Protein AF-M0NPS6-F1 (afdb_monomer_lite)

Radius of gyration: 25.2 Å; chains: 1; bounding box: 64×40×74 Å

InterPro domains:
  IPR011704 ATPase, dynein-related, AAA domain [PF07728] (6-149)
  IPR027417 P-loop containing nucleoside triphosphate hydrolase [G3DSA:3.40.50.300] (3-161)
  IPR027417 P-loop containing nucleoside triphosphate hydrolase [SSF52540] (59-152)
  IPR052934 Methylated DNA Recognition and Restriction Enzymes [PTHR37291] (10-250)
  IPR060524 McrB, alpha-helical lid domain [PF28529] (182-242)

Foldseek 3Di:
DDPPPPDPPPPQEAEDEDAAPQFLCQAAWNWDWDQDPVRDTDTDIDGHPNNVNQVVQVVQVVPADPPDDGAAHEYEYEQCQNYPVCGNCPPVLVLLALQCAPPHPNDDWDQDDPPRDTDGGHNRYYYHYDHQPQDPPTDDCDPSNPVSDDDDDDAADLVVCVVQDPLVPADVLLSLLLVLVSVLLVQLLVLCPVVPPSDNSLRDHPPLSGPDRDLVSSVCSVLPPVVVSLCVSVVLPVCCSCCRRQVDNDAPQDDNVVSGGDDDDSVSSSVSSVSSVVNVVVVD

Sequence (284 aa):
MNQESKSLENKQIRFVTFHPSFSYEDFIEGLTAKETDNGSVSYKMDPGIFKDVCTDAKEAYRQTPEGQQAPPYVLIIDEINRGNLAKIFGETITQLELDKRLDADEEVELSLAHSGDPFVVPPNLYLIGTMNTADQSISLVDAALRRRFGFLSFPPEYEVFEEAYDFKEMDPELTRVLEASITALEIINRNILDTGELGKGKQVGHSYLLNHESVDDVVNAWRFNILPLLDEYYFGDIERLQSVLFETESSALFDVERREIDTFDRETLLAELEGLQTRSAYDV

Structure (mmCIF, N/CA/C/O backbone):
data_AF-M0NPS6-F1
#
_entry.id   AF-M0NPS6-F1
#
loop_
_atom_site.group_PDB
_atom_site.id
_atom_site.type_symbol
_atom_site.label_atom_id
_atom_site.label_alt_id
_atom_site.label_comp_id
_atom_site.label_asym_id
_atom_site.label_entity_id
_atom_site.label_seq_id
_atom_site.pdbx_PDB_ins_code
_atom_site.Cartn_x
_atom_site.Cartn_y
_atom_site.Cartn_z
_atom_site.occupancy
_atom_site.B_iso_or_equiv
_atom_site.auth_seq_id
_atom_site.auth_comp_id
_atom_site.auth_asym_id
_atom_site.auth_atom_id
_atom_site.pdbx_PDB_model_num
ATOM 1 N N . MET A 1 1 ? -1.849 19.312 -12.221 1.00 34.22 1 MET A N 1
ATOM 2 C CA . MET A 1 1 ? -2.439 18.514 -11.123 1.00 34.22 1 MET A CA 1
ATOM 3 C C . MET A 1 1 ? -2.940 19.425 -10.020 1.00 34.22 1 MET A C 1
ATOM 5 O O . MET A 1 1 ? -2.194 20.270 -9.538 1.00 34.22 1 MET A O 1
ATOM 9 N N . ASN A 1 2 ? -4.223 19.297 -9.685 1.00 28.53 2 ASN A N 1
ATOM 10 C CA . ASN A 1 2 ? -4.911 20.137 -8.713 1.00 28.53 2 ASN A CA 1
ATOM 11 C C . ASN A 1 2 ? -4.240 20.094 -7.337 1.00 28.53 2 ASN A C 1
ATOM 13 O O . ASN A 1 2 ? -4.108 19.040 -6.722 1.00 28.53 2 ASN A O 1
ATOM 17 N N . GLN A 1 3 ? -3.913 21.284 -6.836 1.00 29.59 3 GLN A N 1
ATOM 18 C CA . GLN A 1 3 ? -3.665 21.578 -5.429 1.00 29.59 3 GLN A CA 1
ATOM 19 C C . GLN A 1 3 ? -4.970 21.452 -4.618 1.00 29.59 3 GLN A C 1
ATOM 21 O O . GLN A 1 3 ? -5.456 22.418 -4.036 1.00 29.59 3 GLN A O 1
ATOM 26 N N . GLU A 1 4 ? -5.553 20.255 -4.587 1.00 34.22 4 GLU A N 1
ATOM 27 C CA . GLU A 1 4 ? -6.625 19.885 -3.658 1.00 34.22 4 GLU A CA 1
ATOM 28 C C . GLU A 1 4 ? -6.198 18.729 -2.745 1.00 34.22 4 GLU A C 1
ATOM 30 O O . GLU A 1 4 ? -7.001 17.891 -2.356 1.00 34.22 4 GLU A O 1
ATOM 35 N N . SER A 1 5 ? -4.956 18.760 -2.260 1.00 35.38 5 SER A N 1
ATOM 36 C CA . SER A 1 5 ? -4.664 18.256 -0.912 1.00 35.38 5 SER A CA 1
ATOM 37 C C . SER A 1 5 ? -5.200 19.269 0.106 1.00 35.38 5 SER A C 1
ATOM 39 O O . SER A 1 5 ? -4.446 19.911 0.836 1.00 35.38 5 SER A O 1
ATOM 41 N N . LYS A 1 6 ? -6.524 19.482 0.104 1.00 36.56 6 LYS A N 1
ATOM 42 C CA . LYS A 1 6 ? -7.211 20.122 1.227 1.00 36.56 6 LYS A CA 1
ATOM 43 C C . LYS A 1 6 ? -6.956 19.235 2.439 1.00 36.56 6 LYS A C 1
ATOM 45 O O . LYS A 1 6 ? -7.143 18.024 2.374 1.00 36.56 6 LYS A O 1
ATOM 50 N N . SER A 1 7 ? -6.466 19.857 3.501 1.00 37.47 7 SER A N 1
ATOM 51 C CA . SER A 1 7 ? -6.193 19.253 4.796 1.00 37.47 7 SER A CA 1
ATOM 52 C C . SER A 1 7 ? -7.252 18.209 5.173 1.00 37.47 7 SER A C 1
ATOM 54 O O . SER A 1 7 ? -8.454 18.451 5.063 1.00 37.47 7 SER A O 1
ATOM 56 N N . LEU A 1 8 ? -6.810 17.044 5.656 1.00 43.66 8 LEU A N 1
ATOM 57 C CA . LEU A 1 8 ? -7.642 16.071 6.375 1.00 43.66 8 LEU A CA 1
ATOM 58 C C . LEU A 1 8 ? -8.081 16.671 7.730 1.00 43.66 8 LEU A C 1
ATOM 60 O O . LEU A 1 8 ? -7.808 16.134 8.796 1.00 43.66 8 LEU A O 1
ATOM 64 N N . GLU A 1 9 ? -8.758 17.817 7.698 1.00 41.97 9 GLU A N 1
ATOM 65 C CA . GLU A 1 9 ? -9.381 18.496 8.839 1.00 41.97 9 GLU A CA 1
ATOM 66 C C . GLU A 1 9 ? -10.687 17.815 9.278 1.00 41.97 9 GLU A C 1
ATOM 68 O O . GLU A 1 9 ? -11.375 18.293 10.181 1.00 41.97 9 GLU A O 1
ATOM 73 N N . ASN A 1 10 ? -11.048 16.677 8.676 1.00 62.66 10 ASN A N 1
ATOM 74 C CA . ASN A 1 10 ? -12.181 15.901 9.144 1.00 62.66 10 ASN A CA 1
ATOM 75 C C . ASN A 1 10 ? -11.769 15.051 10.353 1.00 62.66 10 ASN A C 1
ATOM 77 O O . ASN A 1 10 ? -11.135 14.007 10.209 1.00 62.66 10 ASN A O 1
ATOM 81 N N . LYS A 1 11 ? -12.222 15.452 11.549 1.00 79.12 11 LYS A N 1
ATOM 82 C CA . LYS A 1 11 ? -12.094 14.674 12.791 1.00 79.12 11 LYS A CA 1
ATOM 83 C C . LYS A 1 11 ? -12.692 13.257 12.711 1.00 79.12 11 LYS A C 1
ATOM 85 O O . LYS A 1 11 ? -12.509 12.499 13.654 1.00 79.12 11 LYS A O 1
ATOM 90 N N . GLN A 1 12 ? -13.335 12.847 11.631 1.00 93.00 12 GLN A N 1
ATOM 91 C CA . GLN A 1 12 ? -13.802 11.472 11.445 1.00 93.00 12 GLN A CA 1
ATOM 92 C C . GLN A 1 12 ? -12.758 10.548 10.815 1.00 93.00 12 GLN A C 1
ATOM 94 O O . GLN A 1 12 ? -12.852 9.336 10.980 1.00 93.00 12 GLN A O 1
ATOM 99 N N . ILE A 1 13 ? -11.763 11.103 10.117 1.00 95.62 13 ILE A N 1
ATOM 100 C CA . ILE A 1 13 ? -10.698 10.326 9.483 1.00 95.62 13 ILE A CA 1
ATOM 101 C C . ILE A 1 13 ? -9.422 10.492 10.310 1.00 95.62 13 ILE A C 1
ATOM 103 O O . ILE A 1 13 ? -9.015 11.602 10.659 1.00 95.62 13 ILE A O 1
ATOM 107 N N . ARG A 1 14 ? -8.802 9.375 10.674 1.00 95.06 14 ARG A N 1
ATOM 108 C CA . ARG A 1 14 ? -7.485 9.320 11.311 1.00 95.06 14 ARG A CA 1
ATOM 109 C C . ARG A 1 14 ? -6.551 8.524 10.420 1.00 95.06 14 ARG A C 1
ATOM 111 O O . ARG A 1 14 ? -6.978 7.588 9.751 1.00 95.06 14 ARG A O 1
ATOM 118 N N . PHE A 1 15 ? -5.286 8.907 10.426 1.00 95.88 15 PHE A N 1
ATOM 119 C CA . PHE A 1 15 ? -4.243 8.250 9.657 1.00 95.88 15 PHE A CA 1
ATOM 120 C C . PHE A 1 15 ? -3.088 7.905 10.590 1.00 95.88 15 PHE A C 1
ATOM 122 O O . PHE A 1 15 ? -2.683 8.737 11.403 1.00 95.88 15 PHE A O 1
ATOM 129 N N . VAL A 1 16 ? -2.573 6.688 10.472 1.00 96.00 16 VAL A N 1
ATOM 130 C CA . VAL A 1 16 ? -1.377 6.218 11.170 1.00 96.00 16 VAL A CA 1
ATOM 131 C C . VAL A 1 16 ? -0.583 5.315 10.238 1.00 96.00 16 VAL A C 1
ATOM 133 O O . VAL A 1 16 ? -1.176 4.600 9.439 1.00 96.00 16 VAL A O 1
ATOM 136 N N . THR A 1 17 ? 0.739 5.317 10.362 1.00 95.31 17 THR A N 1
ATOM 137 C CA . THR A 1 17 ? 1.620 4.392 9.638 1.00 95.31 17 THR A CA 1
ATOM 138 C C . THR A 1 17 ? 2.273 3.453 10.639 1.00 95.31 17 THR A C 1
ATOM 140 O O . THR A 1 17 ? 2.854 3.909 11.625 1.00 95.31 17 THR A O 1
ATOM 143 N N . PHE A 1 18 ? 2.193 2.145 10.400 1.00 92.81 18 PHE A N 1
ATOM 144 C CA . PHE A 1 18 ? 2.866 1.163 11.244 1.00 92.81 18 PHE A CA 1
ATOM 145 C C . PHE A 1 18 ? 4.339 1.023 10.858 1.00 92.81 18 PHE A C 1
ATOM 147 O O . PHE A 1 18 ? 4.729 1.049 9.693 1.00 92.81 18 PHE A O 1
ATOM 154 N N . HIS A 1 19 ? 5.176 0.853 11.876 1.00 91.00 19 HIS A N 1
ATOM 155 C CA . HIS A 1 19 ? 6.605 0.602 11.739 1.00 91.00 19 HIS A CA 1
ATOM 156 C C . HIS A 1 19 ? 7.051 -0.442 12.774 1.00 91.00 19 HIS A C 1
ATOM 158 O O . HIS A 1 19 ? 6.330 -0.673 13.746 1.00 91.00 19 HIS A O 1
ATOM 164 N N . PRO A 1 20 ? 8.245 -1.053 12.641 1.00 89.44 20 PRO A N 1
ATOM 165 C CA . PRO A 1 20 ? 8.666 -2.154 13.516 1.00 89.44 20 PRO A CA 1
ATOM 166 C C . PRO A 1 20 ? 8.661 -1.831 15.018 1.00 89.44 20 PRO A C 1
ATOM 168 O O . PRO A 1 20 ? 8.446 -2.720 15.838 1.00 89.44 20 PRO A O 1
ATOM 171 N N . SER A 1 21 ? 8.882 -0.564 15.375 1.00 91.88 21 SER A N 1
ATOM 172 C CA . SER A 1 21 ? 8.847 -0.088 16.766 1.00 91.88 21 SER A CA 1
ATOM 173 C C . SER A 1 21 ? 7.465 0.361 17.260 1.00 91.88 21 SER A C 1
ATOM 175 O O . SER A 1 21 ? 7.376 0.793 18.401 1.00 91.88 21 SER A O 1
ATOM 177 N N . PHE A 1 22 ? 6.425 0.321 16.421 1.00 94.25 22 PHE A N 1
ATOM 178 C CA . PHE A 1 22 ? 5.081 0.782 16.778 1.00 94.25 22 PHE A CA 1
ATOM 179 C C . PHE A 1 22 ? 4.437 -0.240 17.714 1.00 94.25 22 PHE A C 1
ATOM 181 O O . PHE A 1 22 ? 4.452 -1.442 17.417 1.00 94.25 22 PHE A O 1
ATOM 188 N N . SER A 1 23 ? 3.911 0.212 18.851 1.00 95.12 23 SER A N 1
ATOM 189 C CA . SER A 1 23 ? 3.505 -0.686 19.933 1.00 95.12 23 SER A CA 1
ATOM 190 C C . SER A 1 23 ? 2.045 -0.524 20.360 1.00 95.12 23 SER A C 1
ATOM 192 O O . SER A 1 23 ? 1.285 0.281 19.820 1.00 95.12 23 SER A O 1
ATOM 194 N N . TYR A 1 24 ? 1.636 -1.350 21.327 1.00 96.00 24 TYR A N 1
ATOM 195 C CA . TYR A 1 24 ? 0.322 -1.259 21.965 1.00 96.00 24 TYR A CA 1
ATOM 196 C C . TYR A 1 24 ? 0.118 0.117 22.611 1.00 96.00 24 TYR A C 1
ATOM 198 O O . TYR A 1 24 ? -0.964 0.693 22.533 1.00 96.00 24 TYR A O 1
ATOM 206 N N . GLU A 1 25 ? 1.177 0.657 23.208 1.00 95.62 25 GLU A N 1
ATOM 207 C CA . GLU A 1 25 ? 1.168 1.923 23.929 1.00 95.62 25 GLU A CA 1
ATOM 208 C C . GLU A 1 25 ? 0.900 3.127 23.018 1.00 95.62 25 GLU A C 1
ATOM 210 O O . GLU A 1 25 ? 0.233 4.070 23.440 1.00 95.62 25 GLU A O 1
ATOM 215 N N . ASP A 1 26 ? 1.346 3.069 21.760 1.00 95.62 26 ASP A N 1
ATOM 216 C CA . ASP A 1 26 ? 1.068 4.097 20.749 1.00 95.62 26 ASP A CA 1
ATOM 217 C C . ASP A 1 26 ? -0.369 3.998 20.197 1.00 95.62 26 ASP A C 1
ATOM 219 O O . ASP A 1 26 ? -0.966 4.985 19.749 1.00 95.62 26 ASP A O 1
ATOM 223 N N . PHE A 1 27 ? -0.934 2.787 20.193 1.00 97.06 27 PHE A N 1
ATOM 224 C CA . PHE A 1 27 ? -2.180 2.482 19.494 1.00 97.06 27 PHE A CA 1
ATOM 225 C C . PHE A 1 27 ? -3.406 2.489 20.404 1.00 97.06 27 PHE A C 1
ATOM 227 O O . PHE A 1 27 ? -4.419 3.094 20.055 1.00 97.06 27 PHE A O 1
ATOM 234 N N . ILE A 1 28 ? -3.320 1.844 21.567 1.00 97.12 28 ILE A N 1
ATOM 235 C CA . ILE A 1 28 ? -4.430 1.657 22.502 1.00 97.12 28 ILE A CA 1
ATOM 236 C C . ILE A 1 28 ? -4.286 2.597 23.699 1.00 97.12 28 ILE A C 1
ATOM 238 O O . ILE A 1 28 ? -5.108 3.495 23.867 1.00 97.12 28 ILE A O 1
ATOM 242 N N . GLU A 1 29 ? -3.257 2.424 24.529 1.00 96.06 29 GLU A N 1
ATOM 243 C CA . GLU A 1 29 ? -2.970 3.311 25.664 1.00 96.06 29 GLU A CA 1
ATOM 244 C C . GLU A 1 29 ? -1.563 3.088 26.225 1.00 96.06 29 GLU A C 1
ATOM 246 O O . GLU A 1 29 ? -1.130 1.949 26.369 1.00 96.06 29 GLU A O 1
ATOM 251 N N . GLY A 1 30 ? -0.869 4.168 26.594 1.00 93.44 30 GLY A N 1
ATOM 252 C CA . GLY A 1 30 ? 0.508 4.145 27.095 1.00 93.44 30 GLY A CA 1
ATOM 253 C C . GLY A 1 30 ? 0.712 4.994 28.353 1.00 93.44 30 GLY A C 1
ATOM 254 O O . GLY A 1 30 ? 0.047 6.013 28.559 1.00 93.44 30 GLY A O 1
ATOM 255 N N . LEU A 1 31 ? 1.596 4.549 29.254 1.00 88.69 31 LEU A N 1
ATOM 256 C CA . LEU A 1 31 ? 1.928 5.289 30.476 1.00 88.69 31 LEU A CA 1
ATOM 257 C C . LEU A 1 31 ? 3.008 6.333 30.182 1.00 88.69 31 LEU A C 1
ATOM 259 O O . LEU A 1 31 ? 4.154 5.986 29.901 1.00 88.69 31 LEU A O 1
ATOM 263 N N . THR A 1 32 ? 2.672 7.607 30.354 1.00 85.81 32 THR A N 1
ATOM 264 C CA . THR A 1 32 ? 3.621 8.716 30.233 1.00 85.81 32 THR A CA 1
ATOM 265 C C . THR A 1 32 ? 4.010 9.233 31.613 1.00 85.81 32 THR A C 1
ATOM 267 O O . THR A 1 32 ? 3.157 9.538 32.449 1.00 85.81 32 THR A O 1
ATOM 270 N N . ALA A 1 33 ? 5.313 9.381 31.848 1.00 86.06 33 ALA A N 1
ATOM 271 C CA . ALA A 1 33 ? 5.850 10.042 33.030 1.00 86.06 33 ALA A CA 1
ATOM 272 C C . ALA A 1 33 ? 5.993 11.550 32.768 1.00 86.06 33 ALA A C 1
ATOM 274 O O . ALA A 1 33 ? 6.652 11.959 31.813 1.00 86.06 33 ALA A O 1
ATOM 275 N N . LYS A 1 34 ? 5.400 12.384 33.624 1.00 82.44 34 LYS A N 1
ATOM 276 C CA . LYS A 1 34 ? 5.592 13.840 33.624 1.00 82.44 34 LYS A CA 1
ATOM 277 C C . LYS A 1 34 ? 6.142 14.289 34.964 1.00 82.44 34 LYS A C 1
ATOM 279 O O . LYS A 1 34 ? 5.606 13.922 36.013 1.00 82.44 34 LYS A O 1
ATOM 284 N N . GLU A 1 35 ? 7.196 15.092 34.923 1.00 84.12 35 GLU A N 1
ATOM 285 C CA . GLU A 1 35 ? 7.708 15.766 36.110 1.00 84.12 35 GLU A CA 1
ATOM 286 C C . GLU A 1 35 ? 6.681 16.807 36.566 1.00 84.12 35 GLU A C 1
ATOM 288 O O . GLU A 1 35 ? 6.173 17.596 35.770 1.00 84.12 35 GLU A O 1
ATOM 293 N N . THR A 1 36 ? 6.311 16.748 37.838 1.00 81.06 36 THR A N 1
ATOM 294 C CA . THR A 1 36 ? 5.441 17.745 38.459 1.00 81.06 36 THR A CA 1
ATOM 295 C C . THR A 1 36 ? 6.267 18.947 38.900 1.00 81.06 36 THR A C 1
ATOM 297 O O . THR A 1 36 ? 7.464 18.821 39.157 1.00 81.06 36 THR A O 1
ATOM 300 N N . ASP A 1 37 ? 5.617 20.094 39.101 1.00 80.81 37 ASP A N 1
ATOM 301 C CA . ASP A 1 37 ? 6.261 21.332 39.577 1.00 80.81 37 ASP A CA 1
ATOM 302 C C . ASP A 1 37 ? 7.026 21.166 40.910 1.00 80.81 37 ASP A C 1
ATOM 304 O O . ASP A 1 37 ? 7.880 21.981 41.256 1.00 80.81 37 ASP A O 1
ATOM 308 N N . ASN A 1 38 ? 6.745 20.090 41.655 1.00 81.19 38 ASN A N 1
ATOM 309 C CA . ASN A 1 38 ? 7.380 19.754 42.928 1.00 81.19 38 ASN A CA 1
ATOM 310 C C . ASN A 1 38 ? 8.576 18.786 42.787 1.00 81.19 38 ASN A C 1
ATOM 312 O O . ASN A 1 38 ? 9.077 18.296 43.800 1.00 81.19 38 ASN A O 1
ATOM 316 N N . GLY A 1 39 ? 9.010 18.463 41.563 1.00 79.81 39 GLY A N 1
ATOM 317 C CA . GLY A 1 39 ? 10.114 17.534 41.286 1.00 79.81 39 GLY A CA 1
ATOM 318 C C . GLY A 1 39 ? 9.773 16.051 41.496 1.00 79.81 39 GLY A C 1
ATOM 319 O O . GLY A 1 39 ? 10.671 15.211 41.529 1.00 79.81 39 GLY A O 1
ATOM 320 N N . SER A 1 40 ? 8.492 15.701 41.672 1.00 81.06 40 SER A N 1
ATOM 321 C CA . SER A 1 40 ? 8.038 14.303 41.709 1.00 81.06 40 SER A CA 1
ATOM 322 C C . SER A 1 40 ? 7.547 13.843 40.336 1.00 81.06 40 SER A C 1
ATOM 324 O O . SER A 1 40 ? 7.048 14.646 39.549 1.00 81.06 40 SER A O 1
ATOM 326 N N . VAL A 1 41 ? 7.663 12.546 40.043 1.00 85.00 41 VAL A N 1
ATOM 327 C CA . VAL A 1 41 ? 7.184 11.958 38.784 1.00 85.00 41 VAL A CA 1
ATOM 328 C C . VAL A 1 41 ? 5.711 11.572 38.924 1.00 85.00 41 VAL A C 1
ATOM 330 O O . VAL A 1 41 ? 5.352 10.792 39.805 1.00 85.00 41 VAL A O 1
ATOM 333 N N . SER A 1 42 ? 4.864 12.103 38.043 1.00 84.06 42 SER A N 1
ATOM 334 C CA . SER A 1 42 ? 3.471 11.682 37.876 1.00 84.06 42 SER A CA 1
ATOM 335 C C . SER A 1 42 ? 3.343 10.765 36.664 1.00 84.06 42 SER A C 1
ATOM 337 O O . SER A 1 42 ? 3.891 11.062 35.604 1.00 84.06 42 SER A O 1
ATOM 339 N N . TYR A 1 43 ? 2.626 9.655 36.815 1.00 84.12 43 TYR A N 1
ATOM 340 C CA . TYR A 1 43 ? 2.289 8.771 35.702 1.00 84.12 43 TYR A CA 1
ATOM 341 C C . TYR A 1 43 ? 0.874 9.087 35.237 1.00 84.12 43 TYR A C 1
ATOM 343 O O . TYR A 1 43 ? -0.055 9.121 36.047 1.00 84.12 43 TYR A O 1
ATOM 351 N N . LYS A 1 44 ? 0.715 9.330 33.939 1.00 86.44 44 LYS A N 1
ATOM 352 C CA . LYS A 1 44 ? -0.577 9.544 33.295 1.00 86.44 44 LYS A CA 1
ATOM 353 C C . LYS A 1 44 ? -0.783 8.473 32.233 1.00 86.44 44 LYS A C 1
ATOM 355 O O . LYS A 1 44 ? 0.131 8.178 31.472 1.00 86.44 44 LYS A O 1
ATOM 360 N N . MET A 1 45 ? -1.989 7.923 32.190 1.00 90.94 45 MET A N 1
ATOM 361 C CA . MET A 1 45 ? -2.434 7.101 31.074 1.00 90.94 45 MET A CA 1
ATOM 362 C C . MET A 1 45 ? -2.816 8.026 29.920 1.00 90.94 45 MET A C 1
ATOM 364 O O . MET A 1 45 ? -3.736 8.837 30.063 1.00 90.94 45 MET A O 1
ATOM 368 N N . ASP A 1 46 ? -2.092 7.943 28.813 1.00 92.62 46 ASP A N 1
ATOM 369 C CA . ASP A 1 46 ? -2.439 8.643 27.584 1.00 92.62 46 ASP A CA 1
ATOM 370 C C . ASP A 1 46 ? -3.077 7.642 26.604 1.00 92.62 46 ASP A C 1
ATOM 372 O O . ASP A 1 46 ? -2.551 6.539 26.427 1.00 92.62 46 ASP A O 1
ATOM 376 N N . PRO A 1 47 ? -4.241 7.970 26.020 1.00 95.19 47 PRO A N 1
ATOM 377 C CA . PRO A 1 47 ? -4.867 7.116 25.022 1.00 95.19 47 PRO A CA 1
ATOM 378 C C . PRO A 1 47 ? -4.055 7.132 23.722 1.00 95.19 47 PRO A C 1
ATOM 380 O O . PRO A 1 47 ? -3.488 8.154 23.336 1.00 95.19 47 PRO A O 1
ATOM 383 N N . GLY A 1 48 ? -4.000 5.981 23.058 1.00 96.06 48 GLY A N 1
ATOM 384 C CA . GLY A 1 48 ? -3.443 5.850 21.719 1.00 96.06 48 GLY A CA 1
ATOM 385 C C . GLY A 1 48 ? -4.479 6.158 20.636 1.00 96.06 48 GLY A C 1
ATOM 386 O O . GLY A 1 48 ? -5.681 6.281 20.897 1.00 96.06 48 GLY A O 1
ATOM 387 N N . ILE A 1 49 ? -4.018 6.242 19.387 1.00 96.75 49 ILE A N 1
ATOM 388 C CA . ILE A 1 49 ? -4.836 6.707 18.253 1.00 96.75 49 ILE A CA 1
ATOM 389 C C . ILE A 1 49 ? -6.109 5.878 18.009 1.00 96.75 49 ILE A C 1
ATOM 391 O O . ILE A 1 49 ? -7.137 6.425 17.603 1.00 96.75 49 ILE A O 1
ATOM 395 N N . PHE A 1 50 ? -6.071 4.568 18.269 1.00 97.69 50 PHE A N 1
ATOM 396 C CA . PHE A 1 50 ? -7.230 3.691 18.113 1.00 97.69 50 PHE A CA 1
ATOM 397 C C . PHE A 1 50 ? -8.246 3.884 19.238 1.00 97.69 50 PHE A C 1
ATOM 399 O O . PHE A 1 50 ? -9.446 3.952 18.966 1.00 97.69 50 PHE A O 1
ATOM 406 N N . LYS A 1 51 ? -7.791 4.024 20.490 1.00 97.00 51 LYS A N 1
ATOM 407 C CA . LYS A 1 51 ? -8.684 4.318 21.623 1.00 97.00 51 LYS A CA 1
ATOM 408 C C . LYS A 1 51 ? -9.353 5.681 21.449 1.00 97.00 51 LYS A C 1
ATOM 410 O O . LYS A 1 51 ? -10.561 5.794 21.667 1.00 97.00 51 LYS A O 1
ATOM 415 N N . ASP A 1 52 ? -8.605 6.677 20.982 1.00 95.94 52 ASP A N 1
ATOM 416 C CA . ASP A 1 52 ? -9.122 8.017 20.699 1.00 95.94 52 ASP A CA 1
ATOM 417 C C . ASP A 1 52 ? -10.219 7.998 19.630 1.00 95.94 52 ASP A C 1
ATOM 419 O O . ASP A 1 52 ? -11.336 8.454 19.879 1.00 95.94 52 ASP A O 1
ATOM 423 N N . VAL A 1 53 ? -9.959 7.406 18.457 1.00 97.25 53 VAL A N 1
ATOM 424 C CA . VAL A 1 53 ? -10.967 7.360 17.383 1.00 97.25 53 VAL A CA 1
ATOM 425 C C . VAL A 1 53 ? -12.179 6.503 17.759 1.00 97.25 53 VAL A C 1
ATOM 427 O O . VAL A 1 53 ? -13.299 6.844 17.383 1.00 97.25 53 VAL A O 1
ATOM 430 N N . CYS A 1 54 ? -11.994 5.429 18.538 1.00 97.50 54 CYS A N 1
ATOM 431 C CA . CYS A 1 54 ? -13.107 4.647 19.079 1.00 97.50 54 CYS A CA 1
ATOM 432 C C . CYS A 1 54 ? -13.977 5.482 20.020 1.00 97.50 54 CYS A C 1
ATOM 434 O O . CYS A 1 54 ? -15.199 5.354 19.986 1.00 97.50 54 CYS A O 1
ATOM 436 N N . THR A 1 55 ? -13.365 6.334 20.844 1.00 96.62 55 THR A N 1
ATOM 437 C CA . THR A 1 55 ? -14.082 7.212 21.777 1.00 96.62 55 THR A CA 1
ATOM 438 C C . THR A 1 55 ? -14.934 8.223 21.015 1.00 96.62 55 THR A C 1
ATOM 440 O O . THR A 1 55 ? -16.145 8.276 21.238 1.00 96.62 55 THR A O 1
ATOM 443 N N . ASP A 1 56 ? -14.336 8.932 20.052 1.00 96.50 56 ASP A N 1
ATOM 444 C CA . ASP A 1 56 ? -15.045 9.896 19.201 1.00 96.50 56 ASP A CA 1
ATOM 445 C C . ASP A 1 56 ? -16.192 9.219 18.420 1.00 96.50 56 ASP A C 1
ATOM 447 O O . ASP A 1 56 ? -17.322 9.714 18.383 1.00 96.50 56 ASP A O 1
ATOM 451 N N . ALA A 1 57 ? -15.923 8.054 17.819 1.00 97.50 57 ALA A N 1
ATOM 452 C CA . ALA A 1 57 ? -16.906 7.305 17.041 1.00 97.50 57 ALA A CA 1
ATOM 453 C C . ALA A 1 57 ? -18.073 6.810 17.905 1.00 97.50 57 ALA A C 1
ATOM 455 O O . ALA A 1 57 ? -19.231 6.920 17.495 1.00 97.50 57 ALA A O 1
ATOM 456 N N . LYS A 1 58 ? -17.783 6.310 19.113 1.00 97.06 58 LYS A N 1
ATOM 457 C CA . LYS A 1 58 ? -18.778 5.815 20.073 1.00 97.06 58 LYS A CA 1
ATOM 458 C C . LYS A 1 58 ? -19.658 6.941 20.604 1.00 97.06 58 LYS A C 1
ATOM 460 O O . LYS A 1 58 ? -20.859 6.737 20.776 1.00 97.06 58 LYS A O 1
ATOM 465 N N . GLU A 1 59 ? -19.089 8.119 20.852 1.00 96.56 59 GLU A N 1
ATOM 466 C CA . GLU A 1 59 ? -19.862 9.301 21.234 1.00 96.56 59 GLU A CA 1
ATOM 467 C C . GLU A 1 59 ? -20.843 9.692 20.121 1.00 96.56 59 GLU A C 1
ATOM 469 O O . GLU A 1 59 ? -22.044 9.806 20.375 1.00 96.56 59 GLU A O 1
ATOM 474 N N . ALA A 1 60 ? -20.361 9.801 18.881 1.00 95.62 60 ALA A N 1
ATOM 475 C CA . ALA A 1 60 ? -21.206 10.134 17.738 1.00 95.62 60 ALA A CA 1
ATOM 476 C C . ALA A 1 60 ? -22.292 9.074 17.482 1.00 95.62 60 ALA A C 1
ATOM 478 O O . ALA A 1 60 ? -23.438 9.410 17.178 1.00 95.62 60 ALA A O 1
ATOM 479 N N . TYR A 1 61 ? -21.958 7.794 17.661 1.00 96.62 61 TYR A N 1
ATOM 480 C CA . TYR A 1 61 ? -22.906 6.689 17.563 1.00 96.62 61 TYR A CA 1
ATOM 481 C C . TYR A 1 61 ? -24.031 6.814 18.599 1.00 96.62 61 TYR A C 1
ATOM 483 O O . TYR A 1 61 ? -25.203 6.801 18.239 1.00 96.62 61 TYR A O 1
ATOM 491 N N . ARG A 1 62 ? -23.694 7.049 19.874 1.00 95.81 62 ARG A N 1
ATOM 492 C CA . ARG A 1 62 ? -24.678 7.201 20.964 1.00 95.81 62 ARG A CA 1
ATOM 493 C C . ARG A 1 62 ? -25.550 8.450 20.845 1.00 95.81 62 ARG A C 1
ATOM 495 O O . ARG A 1 62 ? -26.661 8.468 21.364 1.00 95.81 62 ARG A O 1
ATOM 502 N N . GLN A 1 63 ? -25.041 9.502 20.209 1.00 95.69 63 GLN A N 1
ATOM 503 C CA . GLN A 1 63 ? -25.794 10.731 19.948 1.00 95.69 63 GLN A CA 1
ATOM 504 C C . GLN A 1 63 ? -26.696 10.625 18.710 1.00 95.69 63 GLN A C 1
ATOM 506 O O . GLN A 1 63 ? -27.527 11.507 18.487 1.00 95.69 63 GLN A O 1
ATOM 511 N N . THR A 1 64 ? -26.551 9.568 17.905 1.00 94.19 64 THR A N 1
ATOM 512 C CA . THR A 1 64 ? -27.365 9.364 16.706 1.00 94.19 64 THR A CA 1
ATOM 513 C C . THR A 1 64 ? -28.783 8.936 17.102 1.00 94.19 64 THR A C 1
ATOM 515 O O . THR A 1 64 ? -28.941 7.949 17.821 1.00 94.19 64 THR A O 1
ATOM 518 N N . PRO A 1 65 ? -29.834 9.645 16.650 1.00 93.75 65 PRO A N 1
ATOM 519 C CA . PRO A 1 65 ? -31.211 9.260 16.937 1.00 93.75 65 PRO A CA 1
ATOM 520 C C . PRO A 1 65 ? -31.569 7.884 16.369 1.00 93.75 65 PRO A C 1
ATOM 522 O O . PRO A 1 65 ? -31.103 7.498 15.297 1.00 93.75 65 PRO A O 1
ATOM 525 N N . GLU A 1 66 ? -32.474 7.183 17.050 1.00 89.38 66 GLU A N 1
ATOM 526 C CA . GLU A 1 66 ? -32.998 5.899 16.587 1.00 89.38 66 GLU A CA 1
ATOM 527 C C . GLU A 1 66 ? -33.577 6.017 15.163 1.00 89.38 66 GLU A C 1
ATOM 529 O O . GLU A 1 66 ? -34.301 6.961 14.836 1.00 89.38 66 GLU A O 1
ATOM 534 N N . GLY A 1 67 ? -33.223 5.068 14.295 1.00 88.44 67 GLY A N 1
ATOM 535 C CA . GLY A 1 67 ? -33.614 5.069 12.882 1.00 88.44 67 GLY A CA 1
ATOM 536 C C . GLY A 1 67 ? -32.748 5.941 11.964 1.00 88.44 67 GLY A C 1
ATOM 537 O O . GLY A 1 67 ? -32.997 5.959 10.758 1.00 88.44 67 GLY A O 1
ATOM 538 N N . GLN A 1 68 ? -31.732 6.636 12.487 1.00 93.31 68 GLN A N 1
ATOM 539 C CA . GLN A 1 68 ? -30.718 7.317 11.677 1.00 93.31 68 GLN A CA 1
ATOM 540 C C . GLN A 1 68 ? -29.413 6.521 11.627 1.00 93.31 68 GLN A C 1
ATOM 542 O O . GLN A 1 68 ? -29.089 5.749 12.526 1.00 93.31 68 GLN A O 1
ATOM 547 N N . GLN A 1 69 ? -28.652 6.716 10.551 1.00 93.06 69 GLN A N 1
ATOM 548 C CA . GLN A 1 69 ? -27.335 6.112 10.404 1.00 93.06 69 GLN A CA 1
ATOM 549 C C . GLN A 1 69 ? -26.291 6.968 11.119 1.00 93.06 69 GLN A C 1
ATOM 551 O O . GLN A 1 69 ? -26.165 8.162 10.839 1.00 93.06 69 GLN A O 1
ATOM 556 N N . ALA A 1 70 ? -25.528 6.348 12.019 1.00 95.12 70 ALA A N 1
ATOM 557 C CA . ALA A 1 70 ? -24.440 7.027 12.705 1.00 95.12 70 ALA A CA 1
ATOM 558 C C . ALA A 1 70 ? -23.353 7.457 11.710 1.00 95.12 70 ALA A C 1
ATOM 560 O O . ALA A 1 70 ? -23.066 6.722 10.756 1.00 95.12 70 ALA A O 1
ATOM 561 N N . PRO A 1 71 ? -22.722 8.624 11.919 1.00 95.06 71 PRO A N 1
ATOM 562 C CA . PRO A 1 71 ? -21.672 9.088 11.028 1.00 95.06 71 PRO A CA 1
ATOM 563 C C . PRO A 1 71 ? -20.484 8.112 11.041 1.00 95.06 71 PRO A C 1
ATOM 565 O O . PRO A 1 71 ? -20.083 7.664 12.122 1.00 95.06 71 PRO A O 1
ATOM 568 N N . PRO A 1 72 ? -19.906 7.784 9.872 1.00 96.56 72 PRO A N 1
ATOM 569 C CA . PRO A 1 72 ? -18.774 6.877 9.794 1.00 96.56 72 PRO A CA 1
ATOM 570 C C . PRO A 1 72 ? -17.500 7.551 10.305 1.00 96.56 72 PRO A C 1
ATOM 572 O O . PRO A 1 72 ? -17.236 8.719 10.020 1.00 96.56 72 PRO A O 1
ATOM 575 N N . TYR A 1 73 ? -16.693 6.776 11.015 1.00 97.88 73 TYR A N 1
ATOM 576 C CA . TYR A 1 73 ? -15.322 7.104 11.379 1.00 97.88 73 TYR A CA 1
ATOM 577 C C . TYR A 1 73 ? -14.390 6.129 10.678 1.00 97.88 73 TYR A C 1
ATOM 579 O O . TYR A 1 73 ? -14.709 4.949 10.553 1.00 97.88 73 TYR A O 1
ATOM 587 N N . VAL A 1 74 ? -13.241 6.607 10.218 1.00 98.00 74 VAL A N 1
ATOM 588 C CA . VAL A 1 74 ? -12.282 5.795 9.469 1.00 98.00 74 VAL A CA 1
ATOM 589 C C . VAL A 1 74 ? -10.899 5.969 10.072 1.00 98.00 74 VAL A C 1
ATOM 591 O O . VAL A 1 74 ? -10.402 7.088 10.177 1.00 98.00 74 VAL A O 1
ATOM 594 N N . LEU A 1 75 ? -10.259 4.862 10.436 1.00 97.75 75 LEU A N 1
ATOM 595 C CA . LEU A 1 75 ? -8.835 4.830 10.740 1.00 97.75 75 LEU A CA 1
ATOM 596 C C . LEU A 1 75 ? -8.105 4.136 9.591 1.00 97.75 75 LEU A C 1
ATOM 598 O O . LEU A 1 75 ? -8.274 2.937 9.359 1.00 97.75 75 LEU A O 1
ATOM 602 N N . ILE A 1 76 ? -7.301 4.915 8.877 1.00 97.62 76 ILE A N 1
ATOM 603 C CA . ILE A 1 76 ? -6.401 4.432 7.837 1.00 97.62 76 ILE A CA 1
ATOM 604 C C . ILE A 1 76 ? -5.090 4.029 8.514 1.00 97.62 76 ILE A C 1
ATOM 606 O O . ILE A 1 76 ? -4.464 4.848 9.189 1.00 97.62 76 ILE A O 1
ATOM 610 N N . ILE A 1 77 ? -4.711 2.764 8.351 1.00 95.69 77 ILE A N 1
ATOM 611 C CA . ILE A 1 77 ? -3.490 2.164 8.886 1.00 95.69 77 ILE A CA 1
ATOM 612 C C . ILE A 1 77 ? -2.587 1.839 7.702 1.00 95.69 77 ILE A C 1
ATOM 614 O O . ILE A 1 77 ? -2.746 0.818 7.033 1.00 95.69 77 ILE A O 1
ATOM 618 N N . ASP A 1 78 ? -1.661 2.735 7.424 1.00 94.19 78 ASP A N 1
ATOM 619 C CA . ASP A 1 78 ? -0.696 2.566 6.356 1.00 94.19 78 ASP A CA 1
ATOM 620 C C . ASP A 1 78 ? 0.401 1.577 6.768 1.00 94.19 78 ASP A C 1
ATOM 622 O O . ASP A 1 78 ? 0.796 1.532 7.938 1.00 94.19 78 ASP A O 1
ATOM 626 N N . GLU A 1 79 ? 0.879 0.772 5.818 1.00 90.50 79 GLU A N 1
ATOM 627 C CA . GLU A 1 79 ? 1.927 -0.235 6.045 1.00 90.50 79 GLU A CA 1
ATOM 628 C C . GLU A 1 79 ? 1.578 -1.205 7.192 1.00 90.50 79 GLU A C 1
ATOM 630 O O . GLU A 1 79 ? 2.415 -1.565 8.024 1.00 90.50 79 GLU A O 1
ATOM 635 N N . ILE A 1 80 ? 0.313 -1.650 7.240 1.00 90.44 80 ILE A N 1
ATOM 636 C CA . ILE A 1 80 ? -0.254 -2.440 8.347 1.00 90.44 80 ILE A CA 1
ATOM 637 C C . ILE A 1 80 ? 0.561 -3.703 8.649 1.00 90.44 80 ILE A C 1
ATOM 639 O O . ILE A 1 80 ? 0.618 -4.163 9.786 1.00 90.44 80 ILE A O 1
ATOM 643 N N . ASN A 1 81 ? 1.224 -4.277 7.649 1.00 85.12 81 ASN A N 1
ATOM 644 C CA . ASN A 1 81 ? 2.048 -5.458 7.835 1.00 85.12 81 ASN A CA 1
ATOM 645 C C . ASN A 1 81 ? 3.356 -5.159 8.589 1.00 85.12 81 ASN A C 1
ATOM 647 O O . ASN A 1 81 ? 3.819 -6.043 9.299 1.00 85.12 81 ASN A O 1
ATOM 651 N N . ARG A 1 82 ? 3.930 -3.947 8.534 1.00 87.50 82 ARG A N 1
ATOM 652 C CA . ARG A 1 82 ? 5.246 -3.622 9.136 1.00 87.50 82 ARG A CA 1
ATOM 653 C C . ARG A 1 82 ? 5.287 -3.626 10.668 1.00 87.50 82 ARG A C 1
ATOM 655 O O . ARG A 1 82 ? 6.369 -3.522 11.248 1.00 87.50 82 ARG A O 1
ATOM 662 N N . GLY A 1 83 ? 4.137 -3.740 11.326 1.00 84.88 83 GLY A N 1
ATOM 663 C CA . GLY A 1 83 ? 4.017 -3.863 12.777 1.00 84.88 83 GLY A CA 1
ATOM 664 C C . GLY A 1 83 ? 3.645 -5.279 13.221 1.00 84.88 83 GLY A C 1
ATOM 665 O O . GLY A 1 83 ? 3.007 -6.037 12.493 1.00 84.88 83 GLY A O 1
ATOM 666 N N . ASN A 1 84 ? 3.970 -5.639 14.468 1.00 88.19 84 ASN A N 1
ATOM 667 C CA . ASN A 1 84 ? 3.431 -6.865 15.060 1.00 88.19 84 ASN A CA 1
ATOM 668 C C . ASN A 1 84 ? 1.963 -6.645 15.445 1.00 88.19 84 ASN A C 1
ATOM 670 O O . ASN A 1 84 ? 1.651 -6.255 16.568 1.00 88.19 84 ASN A O 1
ATOM 674 N N . LEU A 1 85 ? 1.067 -6.917 14.502 1.00 89.06 85 LEU A N 1
ATOM 675 C CA . LEU A 1 85 ? -0.365 -6.664 14.637 1.00 89.06 85 LEU A CA 1
ATOM 676 C C . LEU A 1 85 ? -0.995 -7.301 15.879 1.00 89.06 85 LEU A C 1
ATOM 678 O O . LEU A 1 85 ? -1.799 -6.662 16.550 1.00 89.06 85 LEU A O 1
ATOM 682 N N . ALA A 1 86 ? -0.608 -8.531 16.226 1.00 88.75 86 ALA A N 1
ATOM 683 C CA . ALA A 1 86 ? -1.125 -9.196 17.419 1.00 88.75 86 ALA A CA 1
ATOM 684 C C . ALA A 1 86 ? -0.748 -8.447 18.707 1.00 88.75 86 ALA A C 1
ATOM 686 O O . ALA A 1 86 ? -1.572 -8.325 19.608 1.00 88.75 86 ALA A O 1
ATOM 687 N N . LYS A 1 87 ? 0.479 -7.916 18.782 1.00 91.50 87 LYS A N 1
ATOM 688 C CA . LYS A 1 87 ? 0.925 -7.104 19.920 1.00 91.50 87 LYS A CA 1
ATOM 689 C C . LYS A 1 87 ? 0.287 -5.719 19.926 1.00 91.50 87 LYS A C 1
ATOM 691 O O . LYS A 1 87 ? -0.120 -5.271 20.985 1.00 91.50 87 LYS A O 1
ATOM 696 N N . ILE A 1 88 ? 0.191 -5.068 18.767 1.00 94.50 88 ILE A N 1
ATOM 697 C CA . ILE A 1 88 ? -0.340 -3.703 18.643 1.00 94.50 88 ILE A CA 1
ATOM 698 C C . ILE A 1 88 ? -1.826 -3.654 19.017 1.00 94.50 88 ILE A C 1
ATOM 700 O O . ILE A 1 88 ? -2.231 -2.803 19.799 1.00 94.50 88 ILE A O 1
ATOM 704 N N . PHE A 1 89 ? -2.639 -4.579 18.495 1.00 93.81 89 PHE A N 1
ATOM 705 C CA . PHE A 1 89 ? -4.066 -4.630 18.831 1.00 93.81 89 PHE A CA 1
ATOM 706 C C . PHE A 1 89 ? -4.334 -5.228 20.220 1.00 93.81 89 PHE A C 1
ATOM 708 O O . PHE A 1 89 ? -5.386 -4.953 20.802 1.00 93.81 89 PHE A O 1
ATOM 715 N N . GLY A 1 90 ? -3.424 -6.053 20.746 1.00 93.50 90 GLY A N 1
ATOM 716 C CA . GLY A 1 90 ? -3.569 -6.684 22.057 1.00 93.50 90 GLY A CA 1
ATOM 717 C C . GLY A 1 90 ? -4.906 -7.416 22.206 1.00 93.50 90 GLY A C 1
ATOM 718 O O . GLY A 1 90 ? -5.327 -8.185 21.339 1.00 93.50 90 GLY A O 1
ATOM 719 N N . GLU A 1 91 ? -5.602 -7.148 23.304 1.00 93.75 91 GLU A N 1
ATOM 720 C CA . GLU A 1 91 ? -6.928 -7.676 23.619 1.00 93.75 91 GLU A CA 1
ATOM 721 C C . GLU A 1 91 ? -8.017 -7.215 22.637 1.00 93.75 91 GLU A C 1
ATOM 723 O O . GLU A 1 91 ? -8.930 -7.986 22.321 1.00 93.75 91 GLU A O 1
ATOM 728 N N . THR A 1 92 ? -7.903 -5.999 22.092 1.00 94.88 92 THR A N 1
ATOM 729 C CA . THR A 1 92 ? -8.936 -5.383 21.235 1.00 94.88 92 THR A CA 1
ATOM 730 C C . THR A 1 92 ? -9.070 -6.066 19.876 1.00 94.88 92 THR A C 1
ATOM 732 O O . THR A 1 92 ? -10.072 -5.896 19.183 1.00 94.88 92 THR A O 1
ATOM 735 N N . ILE A 1 93 ? -8.106 -6.919 19.514 1.00 92.81 93 ILE A N 1
ATOM 736 C CA . ILE A 1 93 ? -8.081 -7.655 18.249 1.00 92.81 93 ILE A CA 1
ATOM 737 C C . ILE A 1 93 ? -9.355 -8.484 18.010 1.00 92.81 93 ILE A C 1
ATOM 739 O O . ILE A 1 93 ? -9.746 -8.708 16.867 1.00 92.81 93 ILE A O 1
ATOM 743 N N . THR A 1 94 ? -10.017 -8.945 19.076 1.00 91.44 94 THR A N 1
ATOM 744 C CA . THR A 1 94 ? -11.263 -9.723 18.986 1.00 91.44 94 THR A CA 1
ATOM 745 C C . THR A 1 94 ? -12.446 -8.861 18.546 1.00 91.44 94 THR A C 1
ATOM 747 O O . THR A 1 94 ? -13.290 -9.332 17.794 1.00 91.44 94 THR A O 1
ATOM 750 N N . GLN A 1 95 ? -12.468 -7.582 18.930 1.00 94.38 95 GLN A N 1
ATOM 751 C CA . GLN A 1 95 ? -13.536 -6.630 18.598 1.00 94.38 95 GLN A CA 1
ATOM 752 C C . GLN A 1 95 ? -13.437 -6.079 17.165 1.00 94.38 95 GLN A C 1
ATOM 754 O O . GLN A 1 95 ? -14.258 -5.267 16.738 1.00 94.38 95 GLN A O 1
ATOM 759 N N . LEU A 1 96 ? -12.439 -6.518 16.392 1.00 93.88 96 LEU A N 1
ATOM 760 C CA . LEU A 1 96 ? -12.387 -6.230 14.959 1.00 93.88 96 LEU A CA 1
ATOM 761 C C . LEU A 1 96 ? -13.497 -6.960 14.193 1.00 93.88 96 LEU A C 1
ATOM 763 O O . LEU A 1 96 ? -13.956 -6.444 13.173 1.00 93.88 96 LEU A O 1
ATOM 767 N N . GLU A 1 97 ? -13.947 -8.108 14.706 1.00 93.88 97 GLU A N 1
ATOM 768 C CA . GLU A 1 97 ? -15.063 -8.894 14.173 1.00 93.88 97 GLU A CA 1
ATOM 769 C C . GLU A 1 97 ? -16.386 -8.142 14.382 1.00 93.88 97 GLU A C 1
ATOM 771 O O . GLU A 1 97 ? -16.639 -7.607 15.460 1.00 93.88 97 GLU A O 1
ATOM 776 N N . LEU A 1 98 ? -17.217 -8.060 13.336 1.00 93.88 98 LEU A N 1
ATOM 777 C CA . LEU A 1 98 ? -18.414 -7.208 13.330 1.00 93.88 98 LEU A CA 1
ATOM 778 C C . LEU A 1 98 ? -19.446 -7.614 14.390 1.00 93.88 98 LEU A C 1
ATOM 780 O O . LEU A 1 98 ? -20.089 -6.744 14.967 1.00 93.88 98 LEU A O 1
ATOM 784 N N . ASP A 1 99 ? -19.580 -8.911 14.662 1.00 95.62 99 ASP A N 1
ATOM 785 C CA . ASP A 1 99 ? -20.516 -9.468 15.642 1.00 95.62 99 ASP A CA 1
ATOM 786 C C . ASP A 1 99 ? -20.073 -9.249 17.097 1.00 95.62 99 ASP A C 1
ATOM 788 O O . ASP A 1 99 ? -20.876 -9.460 17.997 1.00 95.62 99 ASP A O 1
ATOM 792 N N . LYS A 1 100 ? -18.824 -8.820 17.337 1.00 96.50 100 LYS A N 1
ATOM 793 C CA . LYS A 1 100 ? -18.255 -8.584 18.680 1.00 96.50 100 LYS A CA 1
ATOM 794 C C . LYS A 1 100 ? -18.253 -7.116 19.109 1.00 96.50 100 LYS A C 1
ATOM 796 O O . LYS A 1 100 ? -17.749 -6.794 20.187 1.00 96.50 100 LYS A O 1
ATOM 801 N N . ARG A 1 101 ? -18.748 -6.222 18.252 1.00 97.62 101 ARG A N 1
ATOM 802 C CA . ARG A 1 101 ? -18.771 -4.768 18.468 1.00 97.62 101 ARG A CA 1
ATOM 803 C C . ARG A 1 101 ? -19.971 -4.338 19.304 1.00 97.62 101 ARG A C 1
ATOM 805 O O . ARG A 1 101 ? -20.868 -5.131 19.564 1.00 97.62 101 ARG A O 1
ATOM 812 N N . LEU A 1 102 ? -19.961 -3.071 19.710 1.00 97.50 102 LEU A N 1
ATOM 813 C CA . LEU A 1 102 ? -21.051 -2.456 20.467 1.00 97.50 102 LEU A CA 1
ATOM 814 C C . LEU A 1 102 ? -22.396 -2.646 19.741 1.00 97.50 102 LEU A C 1
ATOM 816 O O . LEU A 1 102 ? -22.480 -2.395 18.537 1.00 97.50 102 LEU A O 1
ATOM 820 N N . ASP A 1 103 ? -23.417 -3.047 20.498 1.00 95.56 103 ASP A N 1
ATOM 821 C CA . ASP A 1 103 ? -24.796 -3.317 20.080 1.00 95.56 103 ASP A CA 1
ATOM 822 C C . ASP A 1 103 ? -24.957 -4.453 19.046 1.00 95.56 103 ASP A C 1
ATOM 824 O O . ASP A 1 103 ? -26.002 -4.575 18.400 1.00 95.56 103 ASP A O 1
ATOM 828 N N . ALA A 1 104 ? -23.942 -5.309 18.886 1.00 96.12 104 ALA A N 1
ATOM 829 C CA . ALA A 1 104 ? -24.025 -6.525 18.079 1.00 96.12 104 ALA A CA 1
ATOM 830 C C . ALA A 1 104 ? -24.522 -7.733 18.898 1.00 96.12 104 ALA A C 1
ATOM 832 O O . ALA A 1 104 ? -24.429 -7.751 20.124 1.00 96.12 104 ALA A O 1
ATOM 833 N N . ASP A 1 105 ? -25.008 -8.774 18.210 1.00 94.69 105 ASP A N 1
ATOM 834 C CA . ASP A 1 105 ? -25.595 -9.973 18.840 1.00 94.69 105 ASP A CA 1
ATOM 835 C C . ASP A 1 105 ? -24.649 -10.671 19.835 1.00 94.69 105 ASP A C 1
ATOM 837 O O . ASP A 1 105 ? -25.094 -11.230 20.836 1.00 94.69 105 ASP A O 1
ATOM 841 N N . GLU A 1 106 ? -23.343 -10.625 19.569 1.00 96.38 106 GLU A N 1
ATOM 842 C CA . GLU A 1 106 ? -22.300 -11.260 20.370 1.00 96.38 106 GLU A CA 1
ATOM 843 C C . GLU A 1 106 ? -21.310 -10.219 20.917 1.00 96.38 106 GLU A C 1
ATOM 845 O O . GLU A 1 106 ? -20.104 -10.481 20.961 1.00 96.38 106 GLU A O 1
ATOM 850 N N . GLU A 1 107 ? -21.803 -9.029 21.293 1.00 97.19 107 GLU A N 1
ATOM 851 C CA . GLU A 1 107 ? -20.996 -7.949 21.871 1.00 97.19 107 GLU A CA 1
ATOM 852 C C . GLU A 1 107 ? -20.057 -8.477 22.968 1.00 97.19 107 GLU A C 1
ATOM 854 O O . GLU A 1 107 ? -20.467 -9.165 23.908 1.00 97.19 107 GLU A O 1
ATOM 859 N N . VAL A 1 108 ? -18.777 -8.115 22.867 1.00 96.00 108 VAL A N 1
ATOM 860 C CA . VAL A 1 108 ? -17.773 -8.425 23.886 1.00 96.00 108 VAL A CA 1
ATOM 861 C C . VAL A 1 108 ? -17.227 -7.118 24.425 1.00 96.00 108 VAL A C 1
ATOM 863 O O . VAL A 1 108 ? -16.502 -6.433 23.714 1.00 96.00 108 VAL A O 1
ATOM 866 N N . GLU A 1 109 ? -17.504 -6.793 25.686 1.00 96.56 109 GLU A N 1
ATOM 867 C CA . GLU A 1 109 ? -16.810 -5.718 26.400 1.00 96.56 109 GLU A CA 1
ATOM 868 C C . GLU A 1 109 ? -15.509 -6.260 27.015 1.00 96.56 109 GLU A C 1
ATOM 870 O O . GLU A 1 109 ? -15.494 -7.309 27.663 1.00 96.56 109 GLU A O 1
ATOM 875 N N . LEU A 1 110 ? -14.399 -5.559 26.783 1.00 95.44 110 LEU A N 1
ATOM 876 C CA . LEU A 1 110 ? -13.071 -5.923 27.282 1.00 95.44 110 LEU A CA 1
ATOM 877 C C . LEU A 1 110 ? -12.633 -4.961 28.388 1.00 95.44 110 LEU A C 1
ATOM 879 O O . LEU A 1 110 ? -13.081 -3.821 28.433 1.00 95.44 110 LEU A O 1
ATOM 883 N N . SER A 1 111 ? -11.714 -5.404 29.244 1.00 95.81 111 SER A N 1
ATOM 884 C CA . SER A 1 111 ? -11.009 -4.544 30.202 1.00 95.81 111 SER A CA 1
ATOM 885 C C . SER A 1 111 ? -9.604 -4.281 29.677 1.00 95.81 111 SER A C 1
ATOM 887 O O . SER A 1 111 ? -8.858 -5.241 29.479 1.00 95.81 111 SER A O 1
ATOM 889 N N . LEU A 1 112 ? -9.240 -3.012 29.484 1.00 95.44 112 LEU A N 1
ATOM 890 C CA . LEU A 1 112 ? -7.919 -2.651 28.964 1.00 95.44 112 LEU A CA 1
ATOM 891 C C . LEU A 1 112 ? -6.803 -2.967 29.968 1.00 95.44 112 LEU A C 1
ATOM 893 O O . LEU A 1 112 ? -6.962 -2.774 31.175 1.00 95.44 112 LEU A O 1
ATOM 897 N N . ALA A 1 113 ? -5.665 -3.450 29.474 1.00 89.50 113 ALA A N 1
ATOM 898 C CA . ALA A 1 113 ? -4.607 -4.020 30.304 1.00 89.50 113 ALA A CA 1
ATOM 899 C C . ALA A 1 113 ? -3.901 -3.020 31.238 1.00 89.50 113 ALA A C 1
ATOM 901 O O . ALA A 1 113 ? -3.410 -3.428 32.294 1.00 89.50 113 ALA A O 1
ATOM 902 N N . HIS A 1 114 ? -3.804 -1.737 30.872 1.00 90.50 114 HIS A N 1
ATOM 903 C CA . HIS A 1 114 ? -3.077 -0.742 31.669 1.00 90.50 114 HIS A CA 1
ATOM 904 C C . HIS A 1 114 ? -4.002 0.088 32.558 1.00 90.50 114 HIS A C 1
ATOM 906 O O . HIS A 1 114 ? -3.686 0.306 33.728 1.00 90.50 114 HIS A O 1
ATOM 912 N N . SER A 1 115 ? -5.146 0.519 32.031 1.00 92.12 115 SER A N 1
ATOM 913 C CA . SER A 1 115 ? -6.127 1.328 32.761 1.00 92.12 115 SER A CA 1
ATOM 914 C C . SER A 1 115 ? -7.146 0.502 33.550 1.00 92.12 115 SER A C 1
ATOM 916 O O . SER A 1 115 ? -7.621 0.953 34.591 1.00 92.12 115 SER A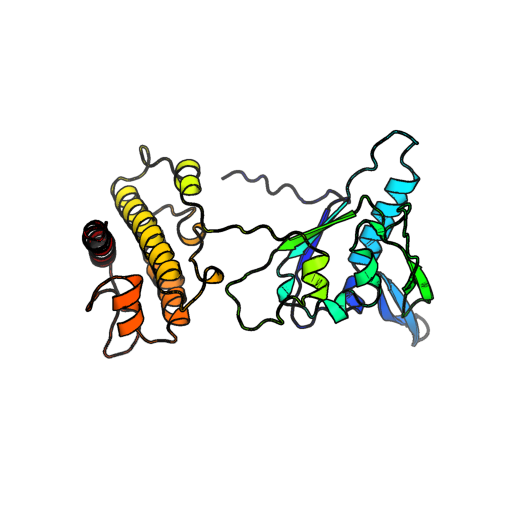 O 1
ATOM 918 N N . GLY A 1 116 ? -7.483 -0.704 33.081 1.00 92.75 116 GLY A N 1
ATOM 919 C CA . GLY A 1 116 ? -8.639 -1.463 33.564 1.00 92.75 116 GLY A CA 1
ATOM 920 C C . GLY A 1 116 ? -9.983 -0.915 33.072 1.00 92.75 116 GLY A C 1
ATOM 921 O O . GLY A 1 116 ? -11.028 -1.383 33.523 1.00 92.75 116 GLY A O 1
ATOM 922 N N . ASP A 1 117 ? -9.976 0.078 32.177 1.00 94.31 117 ASP A N 1
ATOM 923 C CA . ASP A 1 117 ? -11.199 0.697 31.675 1.00 94.31 117 ASP A CA 1
ATOM 924 C C . ASP A 1 117 ? -11.989 -0.286 30.790 1.00 94.31 117 ASP A C 1
ATOM 926 O O . ASP A 1 117 ? -11.383 -1.017 29.994 1.00 94.31 117 ASP A O 1
ATOM 930 N N . PRO A 1 118 ? -13.335 -0.284 30.864 1.00 96.19 118 PRO A N 1
ATOM 931 C CA . PRO A 1 118 ? -14.164 -1.026 29.926 1.00 96.19 118 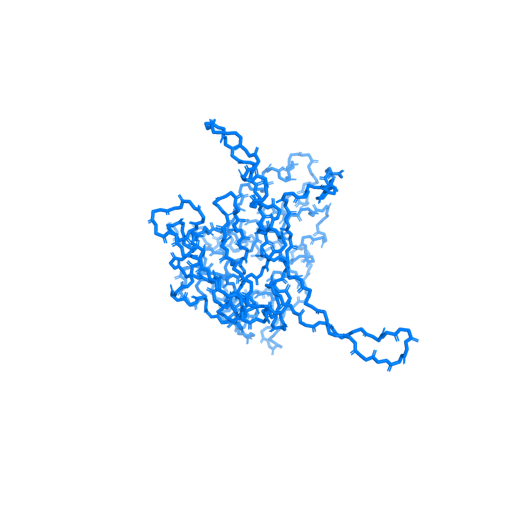PRO A CA 1
ATOM 932 C C . PRO A 1 118 ? -14.049 -0.427 28.520 1.00 96.19 118 PRO A C 1
ATOM 934 O O . PRO A 1 118 ? -14.164 0.788 28.322 1.00 96.19 118 PRO A O 1
ATOM 937 N N . PHE A 1 119 ? -13.859 -1.285 27.524 1.00 97.62 119 PHE A N 1
ATOM 938 C CA . PHE A 1 119 ? -13.645 -0.889 26.140 1.00 97.62 119 PHE A CA 1
ATOM 939 C C . PHE A 1 119 ? -14.420 -1.779 25.171 1.00 97.62 119 PHE A C 1
ATOM 941 O O . PHE A 1 119 ? -14.415 -3.006 25.275 1.00 97.62 119 PHE A O 1
ATOM 948 N N . VAL A 1 120 ? -15.067 -1.138 24.196 1.00 97.94 120 VAL A N 1
ATOM 949 C CA . VAL A 1 120 ? -15.752 -1.800 23.084 1.00 97.94 120 VAL A CA 1
ATOM 950 C C . VAL A 1 120 ? -15.706 -0.926 21.837 1.00 97.94 120 VAL A C 1
ATOM 952 O O . VAL A 1 120 ? -15.986 0.276 21.903 1.00 97.94 120 VAL A O 1
ATOM 955 N N . VAL A 1 121 ? -15.339 -1.537 20.709 1.00 98.25 121 VAL A N 1
ATOM 956 C CA . VAL A 1 121 ? -15.274 -0.883 19.396 1.00 98.25 121 VAL A CA 1
ATOM 957 C C . VAL A 1 121 ? -16.694 -0.590 18.894 1.00 98.25 121 VAL A C 1
ATOM 959 O O . VAL A 1 121 ? -17.520 -1.506 18.850 1.00 98.25 121 VAL A O 1
ATOM 962 N N . PRO A 1 122 ? -17.006 0.656 18.493 1.00 98.06 122 PRO A N 1
ATOM 963 C CA . PRO A 1 122 ? -18.325 0.996 17.976 1.00 98.06 122 PRO A CA 1
ATOM 964 C C . PRO A 1 122 ? -18.506 0.534 16.514 1.00 98.06 122 PRO A C 1
ATOM 966 O O . PRO A 1 122 ? -17.534 0.455 15.752 1.00 98.06 122 PRO A O 1
ATOM 969 N N . PRO A 1 123 ? -19.743 0.243 16.074 1.00 97.25 123 PRO A N 1
ATOM 970 C CA . PRO A 1 123 ? -19.998 -0.308 14.741 1.00 97.25 123 PRO A CA 1
ATOM 971 C C . PRO A 1 123 ? -19.783 0.709 13.609 1.00 97.25 123 PRO A C 1
ATOM 973 O O . PRO A 1 123 ? -19.583 0.312 12.465 1.00 97.25 123 PRO A O 1
ATOM 976 N N . ASN A 1 124 ? -19.778 2.013 13.904 1.00 97.62 124 ASN A N 1
ATOM 977 C CA . ASN A 1 124 ? -19.523 3.076 12.927 1.00 97.62 124 ASN A CA 1
ATOM 978 C C . ASN A 1 124 ? -18.029 3.374 12.691 1.00 97.62 124 ASN A C 1
ATOM 980 O O . ASN A 1 124 ? -17.728 4.310 11.951 1.00 97.62 124 ASN A O 1
ATOM 984 N N . LEU A 1 125 ? -17.103 2.608 13.282 1.00 98.12 125 LEU A N 1
ATOM 985 C CA . LEU A 1 125 ? -15.667 2.708 13.005 1.00 98.12 125 LEU A CA 1
ATOM 986 C C . LEU A 1 125 ? -15.223 1.697 11.935 1.00 98.12 125 LEU A C 1
ATOM 988 O O . LEU A 1 125 ? -15.371 0.485 12.094 1.00 98.12 125 LEU A O 1
ATOM 992 N N . TYR A 1 126 ? -14.584 2.189 10.882 1.00 97.62 126 TYR A N 1
ATOM 993 C CA . TYR A 1 126 ? -14.002 1.399 9.804 1.00 97.62 126 TYR A CA 1
ATOM 994 C C . TYR A 1 126 ? -12.479 1.458 9.873 1.00 97.62 126 TYR A C 1
ATOM 996 O O . TYR A 1 126 ? -11.898 2.527 10.057 1.00 97.62 126 TYR A O 1
ATOM 1004 N N . LEU A 1 127 ? -11.832 0.307 9.703 1.00 96.81 127 LEU A N 1
ATOM 1005 C CA . LEU A 1 127 ? -10.379 0.210 9.607 1.00 96.81 127 LEU A CA 1
ATOM 1006 C C . LEU A 1 127 ? -10.001 -0.110 8.168 1.00 96.81 127 LEU A C 1
ATOM 1008 O O . LEU A 1 127 ? -10.493 -1.092 7.612 1.00 96.81 127 LEU A O 1
ATOM 1012 N N . ILE A 1 128 ? -9.125 0.701 7.584 1.00 96.75 128 ILE A N 1
ATOM 1013 C CA . ILE A 1 128 ? -8.602 0.488 6.234 1.00 96.75 128 ILE A CA 1
ATOM 1014 C C . ILE A 1 128 ? -7.092 0.344 6.347 1.00 96.75 128 ILE A C 1
ATOM 1016 O O . ILE A 1 128 ? -6.401 1.309 6.655 1.00 96.75 128 ILE A O 1
ATOM 1020 N N . GLY A 1 129 ? -6.591 -0.869 6.129 1.00 93.94 129 GLY A N 1
ATOM 1021 C CA . GLY A 1 129 ? -5.160 -1.149 6.104 1.00 93.94 129 GLY A CA 1
ATOM 1022 C C . GLY A 1 129 ? -4.614 -1.108 4.681 1.00 93.94 129 GLY A C 1
ATOM 1023 O O . GLY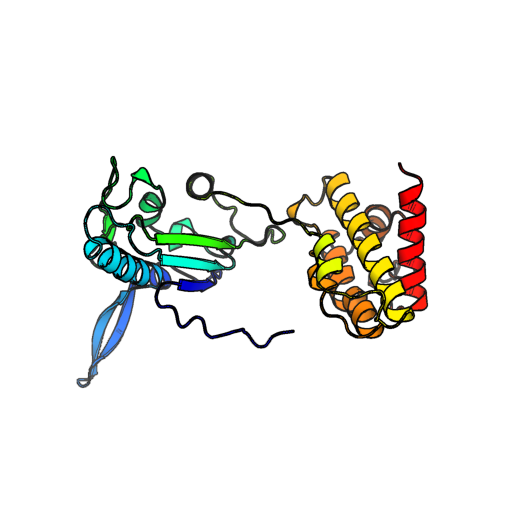 A 1 129 ? -5.185 -1.762 3.808 1.00 93.94 129 GLY A O 1
ATOM 1024 N N . THR A 1 130 ? -3.507 -0.405 4.446 1.00 92.94 130 THR A N 1
ATOM 1025 C CA . THR A 1 130 ? -2.707 -0.584 3.223 1.00 92.94 130 THR A CA 1
ATOM 1026 C C . THR A 1 130 ? -1.585 -1.581 3.517 1.00 92.94 130 THR A C 1
ATOM 1028 O O . THR A 1 130 ? -1.102 -1.685 4.647 1.00 92.94 130 THR A O 1
ATOM 1031 N N . MET A 1 131 ? -1.186 -2.360 2.516 1.00 87.69 131 MET A N 1
ATOM 1032 C CA . MET A 1 131 ? -0.148 -3.372 2.675 1.00 87.69 131 MET A CA 1
ATOM 1033 C C . MET A 1 131 ? 0.694 -3.447 1.414 1.00 87.69 131 MET A C 1
ATOM 1035 O O . MET A 1 131 ? 0.168 -3.757 0.345 1.00 87.69 131 MET A O 1
ATOM 1039 N N . ASN A 1 132 ? 2.004 -3.260 1.551 1.00 84.12 132 ASN A N 1
ATOM 1040 C CA . ASN A 1 132 ? 2.925 -3.617 0.487 1.00 84.12 132 ASN A CA 1
ATOM 1041 C C . ASN A 1 132 ? 3.186 -5.131 0.524 1.00 84.12 132 ASN A C 1
ATOM 1043 O O . ASN A 1 132 ? 3.769 -5.653 1.476 1.00 84.12 132 ASN A O 1
ATOM 1047 N N . THR A 1 133 ? 2.738 -5.851 -0.505 1.00 78.25 133 THR A N 1
ATOM 1048 C CA . THR A 1 133 ? 2.900 -7.310 -0.605 1.00 78.25 133 THR A CA 1
ATOM 1049 C C . THR A 1 133 ? 4.261 -7.750 -1.147 1.00 78.25 133 THR A C 1
ATOM 1051 O O . THR A 1 133 ? 4.558 -8.943 -1.102 1.00 78.25 133 THR A O 1
ATOM 1054 N N . ALA A 1 134 ? 5.073 -6.826 -1.672 1.00 73.50 134 ALA A N 1
ATOM 1055 C CA . ALA A 1 134 ? 6.400 -7.127 -2.212 1.00 73.50 134 ALA A CA 1
ATOM 1056 C C . ALA A 1 134 ? 7.450 -7.345 -1.111 1.00 73.50 134 ALA A C 1
ATOM 1058 O O . ALA A 1 134 ? 8.475 -7.990 -1.359 1.00 73.50 134 ALA A O 1
ATOM 1059 N N . ASP A 1 135 ? 7.213 -6.799 0.084 1.00 68.00 135 ASP A N 1
ATOM 1060 C CA . ASP A 1 135 ? 8.167 -6.807 1.186 1.00 68.00 135 ASP A CA 1
ATOM 1061 C C . ASP A 1 135 ? 8.111 -8.144 1.952 1.00 68.00 135 ASP A C 1
ATOM 1063 O O . ASP A 1 135 ? 7.140 -8.472 2.638 1.00 68.00 135 ASP A O 1
ATOM 1067 N N . GLN A 1 136 ? 9.174 -8.941 1.798 1.00 57.53 136 GLN A N 1
ATOM 1068 C CA . GLN A 1 136 ? 9.339 -10.245 2.447 1.00 57.53 136 GLN A CA 1
ATOM 1069 C C . GLN A 1 136 ? 9.905 -10.139 3.876 1.00 57.53 136 GLN A C 1
ATOM 1071 O O . GLN A 1 136 ? 9.972 -11.149 4.574 1.00 57.53 136 GLN A O 1
ATOM 1076 N N . SER A 1 137 ? 10.306 -8.945 4.336 1.00 52.47 137 SER A N 1
ATOM 1077 C CA . SER A 1 137 ? 10.945 -8.735 5.649 1.00 52.47 137 SER A CA 1
ATOM 1078 C C . SER A 1 137 ? 9.964 -8.726 6.831 1.00 52.47 137 SER A C 1
ATOM 1080 O O . SER A 1 137 ? 10.345 -8.514 7.985 1.00 52.47 137 SER A O 1
ATOM 1082 N N . ILE A 1 138 ? 8.686 -8.972 6.555 1.00 56.44 138 ILE A N 1
ATOM 1083 C CA . ILE A 1 138 ? 7.581 -8.620 7.431 1.00 56.44 138 ILE A CA 1
ATOM 1084 C C . ILE A 1 138 ? 6.889 -9.866 8.002 1.00 56.44 138 ILE A C 1
ATOM 1086 O O . ILE A 1 138 ? 6.768 -10.895 7.335 1.00 56.44 138 ILE A O 1
ATOM 1090 N N . SER A 1 139 ? 6.392 -9.781 9.247 1.00 53.22 139 SER A N 1
ATOM 1091 C CA . SER A 1 139 ? 5.562 -10.843 9.821 1.00 53.22 139 SER A CA 1
ATOM 1092 C C . SER A 1 139 ? 4.335 -11.065 8.942 1.00 53.22 139 SER A C 1
ATOM 1094 O O . SER A 1 139 ? 3.518 -10.157 8.779 1.00 53.22 139 SER A O 1
ATOM 1096 N N . LEU A 1 140 ? 4.201 -12.272 8.387 1.00 61.03 140 LEU A N 1
ATOM 1097 C CA . LEU A 1 140 ? 2.996 -12.688 7.675 1.00 61.03 140 LEU A CA 1
ATOM 1098 C C . LEU A 1 140 ? 1.776 -12.312 8.518 1.00 61.03 140 LEU A C 1
ATOM 1100 O O . LEU A 1 140 ? 1.721 -12.655 9.700 1.00 61.03 140 LEU A O 1
ATOM 1104 N N . VAL A 1 141 ? 0.805 -11.617 7.917 1.00 65.50 141 VAL A N 1
ATOM 1105 C CA . VAL A 1 141 ? -0.474 -11.377 8.588 1.00 65.50 141 VAL A CA 1
ATOM 1106 C C . VAL A 1 141 ? -1.058 -12.733 8.954 1.00 65.50 141 VAL A C 1
ATOM 1108 O O . VAL A 1 141 ? -1.412 -13.521 8.071 1.00 65.50 141 VAL A O 1
ATOM 1111 N N . ASP A 1 142 ? -1.089 -13.002 10.258 1.00 68.38 142 ASP A N 1
ATOM 1112 C CA . ASP A 1 142 ? -1.486 -14.290 10.812 1.00 68.38 142 ASP A CA 1
ATOM 1113 C C . ASP A 1 142 ? -2.910 -14.647 10.355 1.00 68.38 142 ASP A C 1
ATOM 1115 O O . ASP A 1 142 ? -3.749 -13.775 10.096 1.00 68.38 142 ASP A O 1
ATOM 1119 N N . ALA A 1 143 ? -3.214 -15.940 10.271 1.00 68.44 143 ALA A N 1
ATOM 1120 C CA . ALA A 1 143 ? -4.532 -16.449 9.906 1.00 68.44 143 ALA A CA 1
ATOM 1121 C C . ALA A 1 143 ? -5.647 -15.835 10.777 1.00 68.44 143 ALA A C 1
ATOM 1123 O O . ALA A 1 143 ? -6.746 -15.561 10.290 1.00 68.44 143 ALA A O 1
ATOM 1124 N N . ALA A 1 144 ? -5.341 -15.544 12.046 1.00 67.56 144 ALA A N 1
ATOM 1125 C CA . ALA A 1 144 ? -6.246 -14.888 12.987 1.00 67.56 144 ALA A CA 1
ATOM 1126 C C . ALA A 1 144 ? -6.593 -13.434 12.622 1.00 67.56 144 ALA A C 1
ATOM 1128 O O . ALA A 1 144 ? -7.652 -12.948 13.010 1.00 67.56 144 ALA A O 1
ATOM 1129 N N . LEU A 1 145 ? -5.731 -12.732 11.886 1.00 77.50 145 LEU A N 1
ATOM 1130 C CA . LEU A 1 145 ? -6.006 -11.391 11.366 1.00 77.50 145 LEU A CA 1
ATOM 1131 C C . LEU A 1 145 ? -6.643 -11.458 9.986 1.00 77.50 145 LEU A C 1
ATOM 1133 O O . LEU A 1 145 ? -7.554 -10.686 9.703 1.00 77.50 145 LEU A O 1
ATOM 1137 N N . ARG A 1 146 ? -6.256 -12.436 9.157 1.00 81.44 146 ARG A N 1
ATOM 1138 C CA . ARG A 1 146 ? -6.884 -12.624 7.844 1.00 81.44 146 ARG A CA 1
ATOM 1139 C C . ARG A 1 146 ? -8.392 -12.844 7.921 1.00 81.44 146 ARG A C 1
ATOM 1141 O O . ARG A 1 146 ? -9.113 -12.384 7.051 1.00 81.44 146 ARG A O 1
ATOM 1148 N N . ARG A 1 147 ? -8.883 -13.502 8.974 1.00 82.88 147 ARG A N 1
ATOM 1149 C CA . ARG A 1 147 ? -10.330 -13.687 9.183 1.00 82.88 147 ARG A CA 1
ATOM 1150 C C . ARG A 1 147 ? -11.077 -12.406 9.597 1.00 82.88 147 ARG A C 1
ATOM 1152 O O . ARG A 1 147 ? -12.299 -12.407 9.579 1.00 82.88 147 ARG A O 1
ATOM 1159 N N . ARG A 1 148 ? -10.363 -11.355 10.021 1.00 89.44 148 ARG A N 1
ATOM 1160 C CA . ARG A 1 148 ? -10.924 -10.112 10.596 1.00 89.44 148 ARG A CA 1
ATOM 1161 C C . ARG A 1 148 ? -10.909 -8.936 9.622 1.00 89.44 148 ARG A C 1
ATOM 1163 O O . ARG A 1 148 ? -11.544 -7.923 9.887 1.00 89.44 148 ARG A O 1
ATOM 1170 N N . PHE A 1 149 ? -10.196 -9.078 8.507 1.00 90.31 149 PHE A N 1
ATOM 1171 C CA . PHE A 1 149 ? -10.101 -8.079 7.450 1.00 90.31 149 PHE A CA 1
ATOM 1172 C C . PHE A 1 149 ? -10.594 -8.663 6.125 1.00 90.31 149 PHE A C 1
ATOM 1174 O O . PHE A 1 149 ? -10.313 -9.814 5.798 1.00 90.31 149 PHE A O 1
ATOM 1181 N N . GLY A 1 150 ? -11.295 -7.847 5.338 1.00 91.06 150 GLY A N 1
ATOM 1182 C CA . GLY A 1 150 ? -11.473 -8.112 3.913 1.00 91.06 150 GLY A CA 1
ATOM 1183 C C . GLY A 1 150 ? -10.194 -7.737 3.163 1.00 91.06 150 GLY A C 1
ATOM 1184 O O . GLY A 1 150 ? -9.641 -6.667 3.401 1.00 91.06 150 GLY A O 1
ATOM 1185 N N . PHE A 1 151 ? -9.720 -8.606 2.269 1.00 89.25 151 PHE A N 1
ATOM 1186 C CA . PHE A 1 151 ? -8.520 -8.351 1.467 1.00 89.25 151 PHE A CA 1
ATOM 1187 C C . PHE A 1 151 ? -8.928 -7.946 0.059 1.00 89.25 151 PHE A C 1
ATOM 1189 O O . PHE A 1 151 ? -9.527 -8.741 -0.666 1.00 89.25 151 PHE A O 1
ATOM 1196 N N . LEU A 1 152 ? -8.571 -6.723 -0.319 1.00 91.44 152 LEU A N 1
ATOM 1197 C CA . LEU A 1 152 ? -8.717 -6.210 -1.672 1.00 91.44 152 LEU A CA 1
ATOM 1198 C C . LEU A 1 152 ? -7.328 -6.099 -2.303 1.00 91.44 152 LEU A C 1
ATOM 1200 O O . LEU A 1 152 ? -6.405 -5.567 -1.691 1.00 91.44 152 LEU A O 1
ATOM 1204 N N . SER A 1 153 ? -7.175 -6.664 -3.498 1.00 89.12 153 SER A N 1
ATOM 1205 C CA . SER A 1 153 ? -5.926 -6.611 -4.257 1.00 89.12 153 SER A CA 1
ATOM 1206 C C . SER A 1 153 ? -5.983 -5.434 -5.219 1.00 89.12 153 SER A C 1
ATOM 1208 O O . SER A 1 153 ? -6.958 -5.319 -5.953 1.00 89.12 153 SER A O 1
ATOM 1210 N N . PHE A 1 154 ? -4.924 -4.630 -5.247 1.00 91.25 154 PHE A N 1
ATOM 1211 C CA . PHE A 1 154 ? -4.741 -3.523 -6.186 1.00 91.25 154 PHE A CA 1
ATOM 1212 C C . PHE A 1 154 ? -3.528 -3.839 -7.074 1.00 91.25 154 PHE A C 1
ATOM 1214 O O . PHE A 1 154 ? -2.408 -3.465 -6.719 1.00 91.25 154 PHE A O 1
ATOM 1221 N N . PRO A 1 155 ? -3.696 -4.648 -8.140 1.00 91.56 155 PRO A N 1
ATOM 1222 C CA . PRO A 1 155 ? -2.618 -4.895 -9.094 1.00 91.56 155 PRO A CA 1
ATOM 1223 C C . PRO A 1 155 ? -2.282 -3.610 -9.873 1.00 91.56 155 PRO A C 1
ATOM 1225 O O . PRO A 1 155 ? -3.062 -2.657 -9.845 1.00 91.56 155 PRO A O 1
ATOM 1228 N N . PRO A 1 156 ? -1.146 -3.561 -10.585 1.00 93.69 156 PRO A N 1
ATOM 1229 C CA . PRO A 1 156 ? -0.878 -2.467 -11.509 1.00 93.69 156 PRO A CA 1
ATOM 1230 C C . PRO A 1 156 ? -1.975 -2.383 -12.580 1.00 93.69 156 PRO A C 1
ATOM 1232 O O . PRO A 1 156 ? -2.213 -3.343 -13.306 1.00 93.69 156 PRO A O 1
ATOM 1235 N N . GLU A 1 157 ? -2.640 -1.234 -12.646 1.00 94.12 157 GLU A N 1
ATOM 1236 C CA . GLU A 1 157 ? -3.593 -0.862 -13.701 1.00 94.12 157 GLU A CA 1
ATOM 1237 C C . GLU A 1 157 ? -2.889 -0.023 -14.773 1.00 94.12 157 GLU A C 1
ATOM 1239 O O . GLU A 1 157 ? -2.046 0.808 -14.430 1.00 94.12 157 GLU A O 1
ATOM 1244 N N . TYR A 1 158 ? -3.210 -0.237 -16.048 1.00 92.94 158 TYR A N 1
ATOM 1245 C CA . TYR A 1 158 ? -2.560 0.449 -17.177 1.00 92.94 158 TYR A CA 1
ATOM 1246 C C . TYR A 1 158 ? -3.478 1.501 -17.807 1.00 92.94 158 TYR A C 1
ATOM 1248 O O . TYR A 1 158 ? -3.013 2.473 -18.394 1.00 92.94 158 TYR A O 1
ATOM 1256 N N . GLU A 1 159 ? -4.784 1.373 -17.597 1.00 91.69 159 GLU A N 1
ATOM 1257 C CA . GLU A 1 159 ? -5.805 2.323 -18.033 1.00 91.69 159 GLU A CA 1
ATOM 1258 C C . GLU A 1 159 ? -5.604 3.710 -17.397 1.00 91.69 159 GLU A C 1
ATOM 1260 O O . GLU A 1 159 ? -5.928 4.731 -17.999 1.00 91.69 159 GLU A O 1
ATOM 1265 N N . VAL A 1 160 ? -4.972 3.771 -16.217 1.00 93.75 160 VAL A N 1
ATOM 1266 C CA . VAL A 1 160 ? -4.625 5.026 -15.525 1.00 93.75 160 VAL A CA 1
ATOM 1267 C C . VAL A 1 160 ? -3.724 5.944 -16.358 1.00 93.75 160 VAL A C 1
ATOM 1269 O O . VAL A 1 160 ? -3.720 7.155 -16.139 1.00 93.75 160 VAL A O 1
ATOM 1272 N N . PHE A 1 161 ? -2.965 5.402 -17.318 1.00 94.25 161 PHE A N 1
ATOM 1273 C CA . PHE A 1 161 ? -2.128 6.210 -18.205 1.00 94.25 161 PHE A CA 1
ATOM 1274 C C . PHE A 1 161 ? -2.959 7.007 -19.214 1.00 94.25 161 PHE A C 1
ATOM 1276 O O . PHE A 1 161 ? -2.571 8.123 -19.545 1.00 94.25 161 PHE A O 1
ATOM 1283 N N . GLU A 1 162 ? -4.115 6.489 -19.646 1.00 90.19 162 GLU A N 1
ATOM 1284 C CA . GLU A 1 162 ? -5.037 7.217 -20.531 1.00 90.19 162 GLU A CA 1
ATOM 1285 C C . GLU A 1 162 ? -5.696 8.405 -19.817 1.00 90.19 162 GLU A C 1
ATOM 1287 O O . GLU A 1 162 ? -6.028 9.409 -20.446 1.00 90.19 162 GLU A O 1
ATOM 1292 N N . GLU A 1 163 ? -5.877 8.310 -18.497 1.00 90.69 163 GLU A N 1
ATOM 1293 C CA . GLU A 1 163 ? -6.393 9.410 -17.675 1.00 90.69 163 GLU A CA 1
ATOM 1294 C C . GLU A 1 163 ? -5.304 10.430 -17.314 1.00 90.69 163 GLU A C 1
ATOM 1296 O O . GLU A 1 163 ? -5.579 11.627 -17.201 1.00 90.69 163 GLU A O 1
ATOM 1301 N N . ALA A 1 164 ? -4.069 9.963 -17.108 1.00 91.19 164 ALA A N 1
ATOM 1302 C CA . ALA A 1 164 ? -2.949 10.800 -16.689 1.00 91.19 164 ALA A CA 1
ATOM 1303 C C . ALA A 1 164 ? -2.326 11.608 -17.837 1.00 91.19 164 ALA A C 1
ATOM 1305 O O . ALA A 1 164 ? -1.808 12.702 -17.595 1.00 91.19 164 ALA A O 1
ATOM 1306 N N . TYR A 1 165 ? -2.370 11.087 -19.065 1.00 92.69 165 TYR A N 1
ATOM 1307 C CA . TYR A 1 165 ? -1.673 11.647 -20.218 1.00 92.69 165 TYR A CA 1
ATOM 1308 C C . TYR A 1 165 ? -2.606 11.918 -21.396 1.00 92.69 165 TYR A C 1
ATOM 1310 O O . TYR A 1 165 ? -3.364 11.052 -21.823 1.00 92.69 165 TYR A O 1
ATOM 1318 N N . ASP A 1 166 ? -2.472 13.103 -21.998 1.00 92.38 166 ASP A N 1
ATOM 1319 C CA . ASP A 1 166 ? -3.027 13.369 -23.327 1.00 92.38 166 ASP A CA 1
ATOM 1320 C C . ASP A 1 166 ? -1.950 13.144 -24.394 1.00 92.38 166 ASP A C 1
ATOM 1322 O O . ASP A 1 166 ? -1.302 14.078 -24.872 1.00 92.38 166 ASP A O 1
ATOM 1326 N N . PHE A 1 167 ? -1.761 11.880 -24.782 1.00 90.69 167 PHE A N 1
ATOM 1327 C CA . PHE A 1 167 ? -0.755 11.473 -25.771 1.00 90.69 167 PHE A CA 1
ATOM 1328 C C . PHE A 1 167 ? -0.879 12.185 -27.131 1.00 90.69 167 PHE A C 1
ATOM 1330 O O . PHE A 1 167 ? 0.063 12.173 -27.919 1.00 90.69 167 PHE A O 1
ATOM 1337 N N . LYS A 1 168 ? -2.020 12.821 -27.440 1.00 89.62 168 LYS A N 1
ATOM 1338 C CA . LYS A 1 168 ? -2.197 13.566 -28.699 1.00 89.62 168 LYS A CA 1
ATOM 1339 C C . LYS A 1 168 ? -1.619 14.975 -28.645 1.00 89.62 168 LYS A C 1
ATOM 1341 O O . LYS A 1 168 ? -1.265 15.511 -29.694 1.00 89.62 168 LYS A O 1
ATOM 1346 N N . GLU A 1 169 ? -1.574 15.578 -27.461 1.00 91.38 169 GLU A N 1
ATOM 1347 C CA . GLU A 1 169 ? -1.069 16.941 -27.252 1.00 91.38 169 GLU A CA 1
ATOM 1348 C C . GLU A 1 169 ? 0.359 16.969 -26.689 1.00 91.38 169 GLU A C 1
ATOM 1350 O O . GLU A 1 169 ? 1.001 18.021 -26.672 1.00 91.38 169 GLU A O 1
ATOM 1355 N N . MET A 1 170 ? 0.872 15.817 -26.256 1.00 93.00 170 MET A N 1
ATOM 1356 C CA . MET A 1 170 ? 2.234 15.663 -25.760 1.00 93.00 170 MET A CA 1
ATOM 1357 C C . MET A 1 170 ? 3.285 15.706 -26.871 1.00 93.00 170 MET A C 1
ATOM 1359 O O . MET A 1 170 ? 3.017 15.496 -28.055 1.00 93.00 170 MET A O 1
ATOM 1363 N N . ASP A 1 171 ? 4.526 15.969 -26.461 1.00 95.12 171 ASP A N 1
ATOM 1364 C CA . ASP A 1 171 ? 5.677 15.869 -27.348 1.00 95.12 171 ASP A CA 1
ATOM 1365 C C . ASP A 1 171 ? 5.749 14.456 -27.982 1.00 95.12 171 ASP A C 1
ATOM 1367 O O . ASP A 1 171 ? 5.642 13.458 -27.257 1.00 95.12 171 ASP A O 1
ATOM 1371 N N . PRO A 1 172 ? 5.914 14.332 -29.316 1.00 95.81 172 PRO A N 1
ATOM 1372 C CA . PRO A 1 172 ? 5.919 13.030 -29.986 1.00 95.81 172 PRO A CA 1
ATOM 1373 C C . PRO A 1 172 ? 7.046 12.101 -29.530 1.00 95.81 172 PRO A C 1
ATOM 1375 O O . PRO A 1 172 ? 6.892 10.880 -29.575 1.00 95.81 172 PRO A O 1
ATOM 1378 N N . GLU A 1 173 ? 8.186 12.659 -29.117 1.00 95.19 173 GLU A N 1
ATOM 1379 C CA . GLU A 1 173 ? 9.317 11.867 -28.645 1.00 95.19 173 GLU A CA 1
ATOM 1380 C C . GLU A 1 173 ? 9.027 11.298 -27.254 1.00 95.19 173 GLU A C 1
ATOM 1382 O O . GLU A 1 173 ? 9.159 10.091 -27.043 1.00 95.19 173 GLU A O 1
ATOM 1387 N N . LEU A 1 174 ? 8.543 12.141 -26.337 1.00 95.94 174 LEU A N 1
ATOM 1388 C CA . LEU A 1 174 ? 8.074 11.707 -25.020 1.00 95.94 174 LEU A CA 1
ATOM 1389 C C . LEU A 1 174 ? 6.968 10.653 -25.130 1.00 95.94 174 LEU A C 1
ATOM 1391 O O . LEU A 1 174 ? 7.027 9.630 -24.451 1.00 95.94 174 LEU A O 1
ATOM 1395 N N . THR A 1 175 ? 5.999 10.879 -26.017 1.00 96.56 175 THR A N 1
ATOM 1396 C CA . THR A 1 175 ? 4.890 9.952 -26.281 1.00 96.56 175 THR A CA 1
ATOM 1397 C C . THR A 1 175 ? 5.413 8.571 -26.659 1.00 96.56 175 THR A C 1
ATOM 1399 O O . THR A 1 175 ? 5.068 7.590 -26.007 1.00 96.56 175 THR A O 1
ATOM 1402 N N . ARG A 1 176 ? 6.332 8.494 -27.631 1.00 96.31 176 ARG A N 1
ATOM 1403 C CA . ARG A 1 176 ? 6.911 7.219 -28.075 1.00 96.31 176 ARG A CA 1
ATOM 1404 C C . ARG A 1 176 ? 7.633 6.481 -26.944 1.00 96.31 176 ARG A C 1
ATOM 1406 O O . ARG A 1 176 ? 7.475 5.270 -26.809 1.00 96.31 176 ARG A O 1
ATOM 1413 N N . VAL A 1 177 ? 8.426 7.187 -26.135 1.00 96.94 177 VAL A N 1
ATOM 1414 C CA . VAL A 1 177 ? 9.180 6.564 -25.030 1.00 96.94 177 VAL A CA 1
ATOM 1415 C C . VAL A 1 177 ? 8.245 6.091 -23.909 1.00 96.94 177 VAL A C 1
ATOM 1417 O O . VAL A 1 177 ? 8.465 5.012 -23.353 1.00 96.94 177 VAL A O 1
ATOM 1420 N N . LEU A 1 178 ? 7.187 6.845 -23.596 1.00 96.88 178 LEU A N 1
ATOM 1421 C CA . LEU A 1 178 ? 6.172 6.439 -22.618 1.00 96.88 178 LEU A CA 1
ATOM 1422 C C . LEU A 1 178 ? 5.368 5.229 -23.093 1.00 96.88 178 LEU A C 1
ATOM 1424 O O . LEU A 1 178 ? 5.280 4.257 -22.352 1.00 96.88 178 LEU A O 1
ATOM 1428 N N . GLU A 1 179 ? 4.840 5.242 -24.319 1.00 96.19 179 GLU A N 1
ATOM 1429 C CA . GLU A 1 179 ? 4.099 4.103 -24.886 1.00 96.19 179 GLU A CA 1
ATOM 1430 C C . GLU A 1 179 ? 4.958 2.831 -24.893 1.00 96.19 179 GLU A C 1
ATOM 1432 O O . GLU A 1 179 ? 4.502 1.754 -24.486 1.00 96.19 179 GLU A O 1
ATOM 1437 N N . ALA A 1 180 ? 6.236 2.961 -25.275 1.00 97.44 180 ALA A N 1
ATOM 1438 C CA . ALA A 1 180 ? 7.168 1.843 -25.245 1.00 97.44 180 ALA A CA 1
ATOM 1439 C C . ALA A 1 180 ? 7.409 1.319 -23.821 1.00 97.44 180 ALA A C 1
ATOM 1441 O O . ALA A 1 180 ? 7.439 0.105 -23.607 1.00 97.44 180 ALA A O 1
ATOM 1442 N N . SER A 1 181 ? 7.530 2.229 -22.850 1.00 97.62 181 SER A N 1
ATOM 1443 C CA . SER A 1 181 ? 7.724 1.910 -21.432 1.00 97.62 181 SER A CA 1
ATOM 1444 C C . SER A 1 181 ? 6.507 1.241 -20.804 1.00 97.62 181 SER A C 1
ATOM 1446 O O . SER A 1 181 ? 6.670 0.260 -20.086 1.00 97.62 181 SER A O 1
ATOM 1448 N N . ILE A 1 182 ? 5.300 1.740 -21.082 1.00 97.31 182 ILE A N 1
ATOM 1449 C CA . ILE A 1 182 ? 4.038 1.193 -20.567 1.00 97.31 182 ILE A CA 1
ATOM 1450 C C . ILE A 1 182 ? 3.861 -0.243 -21.066 1.00 97.31 182 ILE A C 1
ATOM 1452 O O . ILE A 1 182 ? 3.665 -1.152 -20.261 1.00 97.31 182 ILE A O 1
ATOM 1456 N N . THR A 1 183 ? 4.034 -0.462 -22.372 1.00 96.94 183 THR A N 1
ATOM 1457 C CA . THR A 1 183 ? 3.915 -1.797 -22.980 1.00 96.94 183 THR A CA 1
ATOM 1458 C C . THR A 1 183 ? 4.977 -2.758 -22.437 1.00 96.94 183 THR A C 1
ATOM 1460 O O . THR A 1 183 ? 4.686 -3.909 -22.117 1.00 96.94 183 THR A O 1
ATOM 1463 N N . ALA A 1 184 ? 6.222 -2.295 -22.285 1.00 97.44 184 ALA A N 1
ATOM 1464 C CA . ALA A 1 184 ? 7.282 -3.107 -21.698 1.00 97.44 184 ALA A CA 1
ATOM 1465 C C . ALA A 1 184 ? 6.992 -3.464 -20.232 1.00 97.44 184 ALA A C 1
ATOM 1467 O O . ALA A 1 184 ? 7.218 -4.601 -19.827 1.00 97.44 184 ALA A O 1
ATOM 1468 N N . LEU A 1 185 ? 6.455 -2.529 -19.443 1.00 97.31 185 LEU A N 1
ATOM 1469 C CA . LEU A 1 185 ? 6.062 -2.775 -18.056 1.00 97.31 185 LEU A CA 1
ATOM 1470 C C . LEU A 1 185 ? 4.926 -3.805 -17.956 1.00 97.31 185 LEU A C 1
ATOM 1472 O O . LEU A 1 185 ? 4.915 -4.616 -17.032 1.00 97.31 185 LEU A O 1
ATOM 1476 N N . GLU A 1 186 ? 3.979 -3.788 -18.896 1.00 96.62 186 GLU A N 1
ATOM 1477 C CA . GLU A 1 186 ? 2.930 -4.807 -19.027 1.00 96.62 186 GLU A CA 1
ATOM 1478 C C . GLU A 1 186 ? 3.510 -6.197 -19.294 1.00 96.62 186 GLU A C 1
ATOM 1480 O O . GLU A 1 186 ? 3.209 -7.143 -18.562 1.00 96.62 186 GLU A O 1
ATOM 1485 N N . ILE A 1 187 ? 4.411 -6.304 -20.272 1.00 96.50 187 ILE A N 1
ATOM 1486 C CA . ILE A 1 187 ? 5.109 -7.552 -20.605 1.00 96.50 187 ILE A CA 1
ATOM 1487 C C . ILE A 1 187 ? 5.911 -8.070 -19.406 1.00 96.50 187 ILE A C 1
ATOM 1489 O O . ILE A 1 187 ? 5.757 -9.226 -19.019 1.00 96.50 187 ILE A O 1
ATOM 1493 N N . ILE A 1 188 ? 6.708 -7.213 -18.764 1.00 96.25 188 ILE A N 1
ATOM 1494 C CA . ILE A 1 188 ? 7.506 -7.587 -17.589 1.00 96.25 188 ILE A CA 1
ATOM 1495 C C . ILE A 1 188 ? 6.602 -8.095 -16.464 1.00 96.25 188 ILE A C 1
ATOM 1497 O O . ILE A 1 188 ? 6.876 -9.140 -15.879 1.00 96.25 188 ILE A O 1
ATOM 1501 N N . ASN A 1 189 ? 5.501 -7.400 -16.168 1.00 95.94 189 ASN A N 1
ATOM 1502 C CA . ASN A 1 189 ? 4.579 -7.821 -15.115 1.00 95.94 189 ASN A CA 1
ATOM 1503 C C . ASN A 1 189 ? 3.873 -9.139 -15.427 1.00 95.94 189 ASN A C 1
ATOM 1505 O O . ASN A 1 189 ? 3.646 -9.928 -14.508 1.00 95.94 189 ASN A O 1
ATOM 1509 N N . ARG A 1 190 ? 3.549 -9.400 -16.695 1.00 94.94 190 ARG A N 1
ATOM 1510 C CA . ARG A 1 190 ? 3.051 -10.705 -17.134 1.00 94.94 190 ARG A CA 1
ATOM 1511 C C . ARG A 1 190 ? 4.113 -11.787 -16.920 1.00 94.94 190 ARG A C 1
ATOM 1513 O O . ARG A 1 190 ? 3.824 -12.792 -16.279 1.00 94.94 190 ARG A O 1
ATOM 1520 N N . ASN A 1 191 ? 5.355 -11.534 -17.325 1.00 94.44 191 ASN A N 1
ATOM 1521 C CA . ASN A 1 191 ? 6.461 -12.480 -17.167 1.00 94.44 191 ASN A CA 1
ATOM 1522 C C . ASN A 1 191 ? 6.740 -12.787 -15.678 1.00 94.44 191 ASN A C 1
ATOM 1524 O O . ASN A 1 191 ? 6.938 -13.943 -15.300 1.00 94.44 191 ASN A O 1
ATOM 1528 N N . ILE A 1 192 ? 6.644 -11.789 -14.789 1.00 93.69 192 ILE A N 1
ATOM 1529 C CA . ILE A 1 192 ? 6.714 -11.982 -13.326 1.00 93.69 192 ILE A CA 1
ATOM 1530 C C . ILE A 1 192 ? 5.639 -12.966 -12.834 1.00 93.69 192 ILE A C 1
ATOM 1532 O O . ILE A 1 192 ? 5.924 -13.805 -11.975 1.00 93.69 192 ILE A O 1
ATOM 1536 N N . LEU A 1 193 ? 4.413 -12.883 -13.361 1.00 92.25 193 LEU A N 1
ATOM 1537 C CA . LEU A 1 193 ? 3.321 -13.789 -12.996 1.00 92.25 193 LEU A CA 1
ATOM 1538 C C . LEU A 1 193 ? 3.525 -15.202 -13.555 1.00 92.25 193 LEU A C 1
ATOM 1540 O O . LEU A 1 193 ? 3.320 -16.171 -12.821 1.00 92.25 193 LEU A O 1
ATOM 1544 N N . ASP A 1 194 ? 3.953 -15.313 -14.812 1.00 91.69 194 ASP A N 1
ATOM 1545 C CA . ASP A 1 194 ? 4.056 -16.585 -15.533 1.00 91.69 194 ASP A CA 1
ATOM 1546 C C . ASP A 1 194 ? 5.171 -17.486 -14.994 1.00 91.69 194 ASP A C 1
ATOM 1548 O O . ASP A 1 194 ? 5.023 -18.709 -14.953 1.00 91.69 194 ASP A O 1
ATOM 1552 N N . THR A 1 195 ? 6.265 -16.899 -14.501 1.00 87.19 195 THR A N 1
ATOM 1553 C CA . THR A 1 195 ? 7.360 -17.672 -13.888 1.00 87.19 195 THR A CA 1
ATOM 1554 C C . THR A 1 195 ? 6.918 -18.425 -12.638 1.00 87.19 195 THR A C 1
ATOM 1556 O O . THR A 1 195 ? 7.451 -19.488 -12.324 1.00 87.19 195 THR A O 1
ATOM 1559 N N . GLY A 1 196 ? 5.973 -17.859 -11.880 1.00 79.56 196 GLY A N 1
ATOM 1560 C CA . GLY A 1 196 ? 5.562 -18.359 -10.569 1.00 79.56 196 GLY A CA 1
ATOM 1561 C C . GLY A 1 196 ? 6.639 -18.277 -9.474 1.00 79.56 196 GLY A C 1
ATOM 1562 O O . GLY A 1 196 ? 6.352 -18.625 -8.329 1.00 79.56 196 GLY A O 1
ATOM 1563 N N . GLU A 1 197 ? 7.852 -17.808 -9.785 1.00 82.62 197 GLU A N 1
ATOM 1564 C CA . GLU A 1 197 ? 9.003 -17.804 -8.867 1.00 82.62 197 GLU A CA 1
ATOM 1565 C C . GLU A 1 197 ? 8.961 -16.628 -7.889 1.00 82.62 197 GLU A C 1
ATOM 1567 O O . GLU A 1 197 ? 9.299 -16.769 -6.714 1.00 82.62 197 GLU A O 1
ATOM 1572 N N . LEU A 1 198 ? 8.517 -15.467 -8.375 1.00 81.69 198 LEU A N 1
ATOM 1573 C CA . LEU A 1 198 ? 8.480 -14.211 -7.622 1.00 81.69 198 LEU A CA 1
ATOM 1574 C C . LEU A 1 198 ? 7.140 -13.995 -6.901 1.00 81.69 198 LEU A C 1
ATOM 1576 O O . LEU A 1 198 ? 7.081 -13.386 -5.829 1.00 81.69 198 LEU A O 1
ATOM 1580 N N . GLY A 1 199 ? 6.062 -14.531 -7.477 1.00 82.12 199 GLY A N 1
ATOM 1581 C CA . GLY A 1 199 ? 4.691 -14.358 -7.008 1.00 82.12 199 GLY A CA 1
ATOM 1582 C C . GLY A 1 199 ? 4.083 -12.997 -7.370 1.00 82.12 199 GLY A C 1
ATOM 1583 O O . GLY A 1 199 ? 4.769 -12.011 -7.622 1.00 82.12 199 GLY A O 1
ATOM 1584 N N . LYS A 1 200 ? 2.747 -12.922 -7.337 1.00 82.88 200 LYS A N 1
ATOM 1585 C CA . LYS A 1 200 ? 1.973 -11.740 -7.769 1.00 82.88 200 LYS A CA 1
ATOM 1586 C C . LYS A 1 200 ? 2.308 -10.422 -7.060 1.00 82.88 200 LYS A C 1
ATOM 1588 O O . LYS A 1 200 ? 2.074 -9.356 -7.605 1.00 82.88 200 LYS A O 1
ATOM 1593 N N . GLY A 1 201 ? 2.847 -10.481 -5.841 1.00 84.62 201 GLY A N 1
ATOM 1594 C CA . GLY A 1 201 ? 3.195 -9.283 -5.072 1.00 84.62 201 GLY A CA 1
ATOM 1595 C C . GLY A 1 201 ? 4.414 -8.531 -5.609 1.00 84.62 201 GLY A C 1
ATOM 1596 O O . GLY A 1 201 ? 4.695 -7.450 -5.111 1.00 84.62 201 GLY A O 1
ATOM 1597 N N . LYS A 1 202 ? 5.134 -9.106 -6.580 1.00 91.06 202 LYS A N 1
ATOM 1598 C CA . LYS A 1 202 ? 6.336 -8.538 -7.198 1.00 91.06 202 LYS A CA 1
ATOM 1599 C C . LYS A 1 202 ? 6.056 -7.837 -8.529 1.00 91.06 202 LYS A C 1
ATOM 1601 O O . LYS A 1 202 ? 6.992 -7.423 -9.188 1.00 91.06 202 LYS A O 1
ATOM 1606 N N . GLN A 1 203 ? 4.799 -7.694 -8.946 1.00 94.25 203 GLN A N 1
ATOM 1607 C CA . GLN A 1 203 ? 4.496 -6.844 -10.097 1.00 94.25 203 GLN A CA 1
ATOM 1608 C C . GLN A 1 203 ? 4.905 -5.390 -9.798 1.00 94.25 203 GLN A C 1
ATOM 1610 O O . GLN A 1 203 ? 4.682 -4.880 -8.699 1.00 94.25 203 GLN A O 1
ATOM 1615 N N . VAL A 1 204 ? 5.491 -4.720 -10.783 1.00 95.50 204 VAL A N 1
ATOM 1616 C CA . VAL A 1 204 ? 5.929 -3.327 -10.715 1.00 95.50 204 VAL A CA 1
ATOM 1617 C C . VAL A 1 204 ? 4.729 -2.399 -10.902 1.00 95.50 204 VAL A C 1
ATOM 1619 O O . VAL A 1 204 ? 3.980 -2.519 -11.870 1.00 95.50 204 VAL A O 1
ATOM 1622 N N . GLY A 1 205 ? 4.535 -1.465 -9.970 1.00 94.88 205 GLY A N 1
ATOM 1623 C CA . GLY A 1 205 ? 3.418 -0.518 -10.004 1.00 94.88 205 GLY A CA 1
ATOM 1624 C C . GLY A 1 205 ? 3.511 0.505 -11.141 1.00 94.88 205 GLY A C 1
ATOM 1625 O O . GLY A 1 205 ? 4.596 0.967 -11.490 1.00 94.88 205 GLY A O 1
ATOM 1626 N N . HIS A 1 206 ? 2.359 0.932 -11.663 1.00 94.94 206 HIS A N 1
ATOM 1627 C CA . HIS A 1 206 ? 2.260 1.970 -12.701 1.00 94.94 206 HIS A CA 1
ATOM 1628 C C . HIS A 1 206 ? 2.771 3.348 -12.254 1.00 94.94 206 HIS A C 1
ATOM 1630 O O . HIS A 1 206 ? 3.099 4.185 -13.091 1.00 94.94 206 HIS A O 1
ATOM 1636 N N . SER A 1 207 ? 2.877 3.596 -10.943 1.00 95.19 207 SER A N 1
ATOM 1637 C CA . SER A 1 207 ? 3.289 4.892 -10.393 1.00 95.19 207 SER A CA 1
ATOM 1638 C C . SER A 1 207 ? 4.678 5.338 -10.852 1.00 95.19 207 SER A C 1
ATOM 1640 O O . SER A 1 207 ? 4.913 6.540 -10.945 1.00 95.19 207 SER A O 1
ATOM 1642 N N . TYR A 1 208 ? 5.570 4.403 -11.198 1.00 96.31 208 TYR A N 1
ATOM 1643 C CA . TYR A 1 208 ? 6.897 4.718 -11.737 1.00 96.31 208 TYR A CA 1
ATOM 1644 C C . TYR A 1 208 ? 6.863 5.409 -13.100 1.00 96.31 208 TYR A C 1
ATOM 1646 O O . TYR A 1 208 ? 7.851 6.037 -13.471 1.00 96.31 208 TYR A O 1
ATOM 1654 N N . LEU A 1 209 ? 5.761 5.295 -13.845 1.00 96.75 209 LEU A N 1
ATOM 1655 C CA . LEU A 1 209 ? 5.589 5.888 -15.172 1.00 96.75 209 LEU A CA 1
ATOM 1656 C C . LEU A 1 209 ? 4.540 7.011 -15.193 1.00 9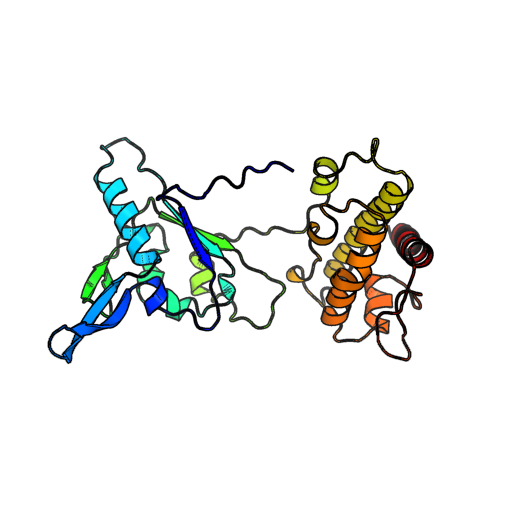6.75 209 LEU A C 1
ATOM 1658 O O . LEU A 1 209 ? 4.190 7.474 -16.270 1.00 96.75 209 LEU A O 1
ATOM 1662 N N . LEU A 1 210 ? 4.035 7.448 -14.034 1.00 95.31 210 LEU A N 1
ATOM 1663 C CA . LEU A 1 210 ? 3.095 8.567 -13.933 1.00 95.31 210 LEU A CA 1
ATOM 1664 C C . LEU A 1 210 ? 3.823 9.900 -13.709 1.00 95.31 210 LEU A C 1
ATOM 1666 O O . LEU A 1 210 ? 4.824 9.963 -13.000 1.00 95.31 210 LEU A O 1
ATOM 1670 N N . ASN A 1 211 ? 3.234 10.984 -14.218 1.00 91.56 211 ASN A N 1
ATOM 1671 C CA . ASN A 1 211 ? 3.654 12.379 -14.012 1.00 91.56 211 ASN A CA 1
ATOM 1672 C C . ASN A 1 211 ? 5.040 12.765 -14.571 1.00 91.56 211 ASN A C 1
ATOM 1674 O O . ASN A 1 211 ? 5.650 13.716 -14.090 1.00 91.56 211 ASN A O 1
ATOM 1678 N N . HIS A 1 212 ? 5.529 12.060 -15.591 1.00 94.12 212 HIS A N 1
ATOM 1679 C CA . HIS A 1 212 ? 6.709 12.459 -16.373 1.00 94.12 212 HIS A CA 1
ATOM 1680 C C . HIS A 1 212 ? 6.406 13.576 -17.373 1.00 94.12 212 HIS A C 1
ATOM 1682 O O . HIS A 1 212 ? 5.432 13.484 -18.122 1.00 94.12 212 HIS A O 1
ATOM 1688 N N . GLU A 1 213 ? 7.265 14.597 -17.418 1.00 92.81 213 GLU A N 1
ATOM 1689 C CA . GLU A 1 213 ? 7.115 15.772 -18.293 1.00 92.81 213 GLU A CA 1
ATOM 1690 C C . GLU A 1 213 ? 8.171 15.815 -19.413 1.00 92.81 213 GLU A C 1
ATOM 1692 O O . GLU A 1 213 ? 8.057 16.610 -20.348 1.00 92.81 213 GLU A O 1
ATOM 1697 N N . SER A 1 214 ? 9.196 14.959 -19.349 1.00 96.00 214 SER A N 1
ATOM 1698 C CA . SER A 1 214 ? 10.280 14.893 -20.331 1.00 96.00 214 SER A CA 1
ATOM 1699 C C . SER A 1 214 ? 10.782 13.466 -20.575 1.00 96.00 214 SER A C 1
ATOM 1701 O O . SER A 1 214 ? 10.590 12.568 -19.755 1.00 96.00 214 SER A O 1
ATOM 1703 N N . VAL A 1 215 ? 11.455 13.247 -21.713 1.00 97.06 215 VAL A N 1
ATOM 1704 C CA . VAL A 1 215 ? 12.080 11.950 -22.048 1.00 97.06 215 VAL A CA 1
ATOM 1705 C C . VAL A 1 215 ? 13.103 11.544 -20.985 1.00 97.06 215 VAL A C 1
ATOM 1707 O O . VAL A 1 215 ? 13.168 10.376 -20.605 1.00 97.06 215 VAL A O 1
ATOM 1710 N N . ASP A 1 216 ? 13.869 12.509 -20.473 1.00 96.81 216 ASP A N 1
ATOM 1711 C CA . ASP A 1 216 ? 14.875 12.265 -19.440 1.00 96.81 216 ASP A CA 1
ATOM 1712 C C . ASP A 1 216 ? 14.242 11.762 -18.136 1.00 96.81 216 ASP A C 1
ATOM 1714 O O . ASP A 1 216 ? 14.831 10.906 -17.476 1.00 96.81 216 ASP A O 1
ATOM 1718 N N . ASP A 1 217 ? 13.037 12.221 -17.778 1.00 96.50 217 ASP A N 1
ATOM 1719 C CA . ASP A 1 217 ? 12.325 11.723 -16.593 1.00 96.50 217 ASP A CA 1
ATOM 1720 C C . ASP A 1 217 ? 12.002 10.231 -16.731 1.00 96.50 217 ASP A C 1
ATOM 1722 O O . ASP A 1 217 ? 12.244 9.454 -15.805 1.00 96.50 217 ASP A O 1
ATOM 1726 N N . VAL A 1 218 ? 11.551 9.807 -17.916 1.00 97.50 218 VAL A N 1
ATOM 1727 C CA . VAL A 1 218 ? 11.244 8.397 -18.202 1.00 97.50 218 VAL A CA 1
ATOM 1728 C C . VAL A 1 218 ? 12.516 7.548 -18.199 1.00 97.50 218 VAL A C 1
ATOM 1730 O O . VAL A 1 218 ? 12.551 6.484 -17.579 1.00 97.50 218 VAL A O 1
ATOM 1733 N N . VAL A 1 219 ? 13.595 8.025 -18.829 1.00 97.44 219 VAL A N 1
ATOM 1734 C CA . VAL A 1 219 ? 14.897 7.334 -18.822 1.00 97.44 219 VAL A CA 1
ATOM 1735 C C . VAL A 1 219 ? 15.429 7.190 -17.394 1.00 97.44 219 VAL A C 1
ATOM 1737 O O . VAL A 1 219 ? 15.897 6.117 -17.007 1.00 97.44 219 VAL A O 1
ATOM 1740 N N . ASN A 1 220 ? 15.316 8.241 -16.581 1.00 97.00 220 ASN A N 1
ATOM 1741 C CA . ASN A 1 220 ? 15.710 8.220 -15.176 1.00 97.00 220 ASN A CA 1
ATOM 1742 C C . ASN A 1 220 ? 14.818 7.292 -14.343 1.00 97.00 220 ASN A C 1
ATOM 1744 O O . ASN A 1 220 ? 15.327 6.614 -13.451 1.00 97.00 220 ASN A O 1
ATOM 1748 N N . ALA A 1 221 ? 13.518 7.208 -14.643 1.00 97.81 221 ALA A N 1
ATOM 1749 C CA . ALA A 1 221 ? 12.617 6.267 -13.988 1.00 97.81 221 ALA A CA 1
ATOM 1750 C C . ALA A 1 221 ? 13.053 4.815 -14.222 1.00 97.81 221 ALA A C 1
ATOM 1752 O O . ALA A 1 221 ? 13.127 4.038 -13.268 1.00 97.81 221 ALA A O 1
ATOM 1753 N N . TRP A 1 222 ? 13.435 4.467 -15.452 1.00 98.19 222 TRP A N 1
ATOM 1754 C CA . TRP A 1 222 ? 14.002 3.153 -15.750 1.00 98.19 222 TRP A CA 1
ATOM 1755 C C . TRP A 1 222 ? 15.331 2.920 -15.040 1.00 98.19 222 TRP A C 1
ATOM 1757 O O . TRP A 1 222 ? 15.489 1.917 -14.345 1.00 98.19 222 TRP A O 1
ATOM 1767 N N . ARG A 1 223 ? 16.268 3.863 -15.167 1.00 96.75 223 ARG A N 1
ATOM 1768 C CA . ARG A 1 223 ? 17.631 3.707 -14.648 1.00 96.75 223 ARG A CA 1
ATOM 1769 C C . ARG A 1 223 ? 17.693 3.625 -13.126 1.00 96.75 223 ARG A C 1
ATOM 1771 O O . ARG A 1 223 ? 18.460 2.831 -12.595 1.00 96.75 223 ARG A O 1
ATOM 1778 N N . PHE A 1 224 ? 16.937 4.468 -12.429 1.00 96.00 224 PHE A N 1
ATOM 1779 C CA . PHE A 1 224 ? 17.088 4.646 -10.984 1.00 96.00 224 PHE A CA 1
ATOM 1780 C C . PHE A 1 224 ? 15.990 3.985 -10.157 1.00 96.00 224 PHE A C 1
ATOM 1782 O O . PHE A 1 224 ? 16.172 3.849 -8.950 1.00 96.00 224 PHE A O 1
ATOM 1789 N N . ASN A 1 225 ? 14.884 3.558 -10.777 1.00 96.56 225 ASN A N 1
ATOM 1790 C CA . ASN A 1 225 ? 13.765 2.968 -10.047 1.00 96.56 225 ASN A CA 1
ATOM 1791 C C . ASN A 1 225 ? 13.370 1.582 -10.571 1.00 96.56 225 ASN A C 1
ATOM 1793 O O . ASN A 1 225 ? 13.413 0.622 -9.807 1.00 96.56 225 ASN A O 1
ATOM 1797 N N . ILE A 1 226 ? 13.011 1.453 -11.855 1.00 97.62 226 ILE A N 1
ATOM 1798 C CA . ILE A 1 226 ? 12.457 0.197 -12.391 1.00 97.62 226 ILE A CA 1
ATOM 1799 C C . ILE A 1 226 ? 13.535 -0.887 -12.484 1.00 97.62 226 ILE A C 1
ATOM 1801 O O . ILE A 1 226 ? 13.363 -1.954 -11.902 1.00 97.62 226 ILE A O 1
ATOM 1805 N N . LEU A 1 227 ? 14.659 -0.635 -13.166 1.00 97.38 227 LEU A N 1
ATOM 1806 C CA . LEU A 1 227 ? 15.711 -1.650 -13.319 1.00 97.38 227 LEU A CA 1
ATOM 1807 C C . LEU A 1 227 ? 16.332 -2.056 -11.972 1.00 97.38 227 LEU A C 1
ATOM 1809 O O . LEU A 1 227 ? 16.457 -3.259 -11.755 1.00 97.38 227 LEU A O 1
ATOM 1813 N N . PRO A 1 228 ? 16.650 -1.133 -11.036 1.00 96.06 228 PRO A N 1
ATOM 1814 C CA . PRO A 1 228 ? 17.145 -1.523 -9.714 1.00 96.06 228 PRO A CA 1
ATOM 1815 C C . PRO A 1 228 ? 16.162 -2.392 -8.922 1.00 96.06 228 PRO A C 1
ATOM 1817 O O . PRO A 1 228 ? 16.581 -3.320 -8.236 1.00 96.06 228 PRO A O 1
ATOM 1820 N N . LEU A 1 229 ? 14.853 -2.131 -9.035 1.00 95.00 229 LEU A N 1
ATOM 1821 C CA . LEU A 1 229 ? 13.825 -2.958 -8.400 1.00 95.00 229 LEU A CA 1
ATOM 1822 C C . LEU A 1 229 ? 13.806 -4.381 -8.977 1.00 95.00 229 LEU A C 1
ATOM 1824 O O . LEU A 1 229 ? 13.725 -5.354 -8.227 1.00 95.00 229 LEU A O 1
ATOM 1828 N N . LEU A 1 230 ? 13.880 -4.506 -10.305 1.00 95.00 230 LEU A N 1
ATOM 1829 C CA . LEU A 1 230 ? 13.932 -5.808 -10.971 1.00 95.00 230 LEU A CA 1
ATOM 1830 C C . LEU A 1 230 ? 15.222 -6.564 -10.625 1.00 95.00 230 LEU A C 1
ATOM 1832 O O . LEU A 1 230 ? 15.171 -7.770 -10.390 1.00 95.00 230 LEU A O 1
ATOM 1836 N N . ASP A 1 231 ? 16.353 -5.862 -10.541 1.00 93.88 231 ASP A N 1
ATOM 1837 C CA . ASP A 1 231 ? 17.641 -6.427 -10.127 1.00 93.88 231 ASP A CA 1
ATOM 1838 C C . ASP A 1 231 ? 17.582 -7.001 -8.702 1.00 93.88 231 ASP A C 1
ATOM 1840 O O . ASP A 1 231 ? 18.025 -8.127 -8.448 1.00 93.88 231 ASP A O 1
ATOM 1844 N N . GLU A 1 232 ? 16.925 -6.290 -7.778 1.00 91.69 232 GLU A N 1
ATOM 1845 C CA . GLU A 1 232 ? 16.691 -6.774 -6.416 1.00 91.69 232 GLU A CA 1
ATOM 1846 C C . GLU A 1 232 ? 15.866 -8.072 -6.397 1.00 91.69 232 GLU A C 1
ATOM 1848 O O . GLU A 1 232 ? 16.162 -8.981 -5.617 1.00 91.69 232 GLU A O 1
ATOM 1853 N N . TYR A 1 233 ? 14.862 -8.209 -7.272 1.00 91.44 233 TYR A N 1
ATOM 1854 C CA . TYR A 1 233 ? 14.034 -9.422 -7.341 1.00 91.44 233 TYR A CA 1
ATOM 1855 C C . TYR A 1 233 ? 14.831 -10.669 -7.724 1.00 91.44 233 TYR A C 1
ATOM 1857 O O . TYR A 1 233 ? 14.496 -11.765 -7.270 1.00 91.44 233 TYR A O 1
ATOM 1865 N N . TYR A 1 234 ? 15.890 -10.499 -8.514 1.00 90.62 234 TYR A N 1
ATOM 1866 C CA . TYR A 1 234 ? 16.784 -11.571 -8.946 1.00 90.62 234 TYR A CA 1
ATOM 1867 C C . TYR A 1 234 ? 18.102 -11.613 -8.163 1.00 90.62 234 TYR A C 1
ATOM 1869 O O . TYR A 1 234 ? 18.986 -12.399 -8.497 1.00 90.62 234 TYR A O 1
ATOM 1877 N N . PHE A 1 235 ? 18.238 -10.827 -7.088 1.00 89.00 235 PHE A N 1
ATOM 1878 C CA . PHE A 1 235 ? 19.427 -10.790 -6.229 1.00 89.00 235 PHE A CA 1
ATOM 1879 C C . PHE A 1 235 ? 20.745 -10.579 -7.008 1.00 89.00 235 PHE A C 1
ATOM 1881 O O . PHE A 1 235 ? 21.769 -11.188 -6.678 1.00 89.00 235 PHE A O 1
ATOM 1888 N N . GLY A 1 236 ? 20.727 -9.744 -8.054 1.00 87.50 236 GLY A N 1
ATOM 1889 C CA . GLY A 1 236 ? 21.898 -9.497 -8.904 1.00 87.50 236 GLY A CA 1
ATOM 1890 C C . GLY A 1 236 ? 22.190 -10.584 -9.949 1.00 87.50 236 GLY A C 1
ATOM 1891 O O . GLY A 1 236 ? 23.308 -10.644 -10.475 1.00 87.50 236 GLY A O 1
ATOM 1892 N N . ASP A 1 237 ? 21.268 -11.521 -10.197 1.00 92.38 237 ASP A N 1
ATOM 1893 C CA . ASP A 1 237 ? 21.339 -12.496 -11.299 1.00 92.38 237 ASP A CA 1
ATOM 1894 C C . ASP A 1 237 ? 20.813 -11.859 -12.598 1.00 92.38 237 ASP A C 1
ATOM 1896 O O . ASP A 1 237 ? 19.651 -12.017 -12.984 1.00 92.38 237 ASP A O 1
ATOM 1900 N N . ILE A 1 238 ? 21.688 -11.077 -13.237 1.00 92.62 238 ILE A N 1
ATOM 1901 C CA . ILE A 1 238 ? 21.390 -10.286 -14.436 1.00 92.62 238 ILE A CA 1
ATOM 1902 C C . ILE A 1 238 ? 21.048 -11.182 -15.631 1.00 92.62 238 ILE A C 1
ATOM 1904 O O . ILE A 1 238 ? 20.154 -10.857 -16.412 1.00 92.62 238 ILE A O 1
ATOM 1908 N N . GLU A 1 239 ? 21.719 -12.321 -15.797 1.00 93.06 239 GLU A N 1
ATOM 1909 C CA . GLU A 1 239 ? 21.417 -13.265 -16.875 1.00 93.06 239 GLU A CA 1
ATOM 1910 C C . GLU A 1 239 ? 19.999 -13.832 -16.742 1.00 93.06 239 GLU A C 1
ATOM 1912 O O . GLU A 1 239 ? 19.241 -13.892 -17.718 1.00 93.06 239 GLU A O 1
ATOM 1917 N N . ARG A 1 240 ? 19.599 -14.198 -15.521 1.00 92.56 240 ARG A N 1
ATOM 1918 C CA . ARG A 1 240 ? 18.239 -14.670 -15.259 1.00 92.56 240 ARG A CA 1
ATOM 1919 C C . ARG A 1 240 ? 17.210 -13.556 -15.418 1.00 92.56 240 ARG A C 1
ATOM 1921 O O . ARG A 1 240 ? 16.172 -13.790 -16.026 1.00 92.56 240 ARG A O 1
ATOM 1928 N N . LEU A 1 241 ? 17.499 -12.349 -14.936 1.00 93.69 241 LEU A N 1
ATOM 1929 C CA . LEU A 1 241 ? 16.631 -11.187 -15.123 1.00 93.69 241 LEU A CA 1
ATOM 1930 C C . LEU A 1 241 ? 16.375 -10.922 -16.614 1.00 93.69 241 LEU A C 1
ATOM 1932 O O . LEU A 1 241 ? 15.222 -10.784 -17.021 1.00 93.69 241 LEU A O 1
ATOM 1936 N N . GLN A 1 242 ? 17.425 -10.893 -17.439 1.00 94.00 242 GLN A N 1
ATOM 1937 C CA . GLN A 1 242 ? 17.306 -10.645 -18.880 1.00 94.00 242 GLN A CA 1
ATOM 1938 C C . GLN A 1 242 ? 16.516 -11.744 -19.595 1.00 94.00 242 GLN A C 1
ATOM 1940 O O . GLN A 1 242 ? 15.586 -11.445 -20.345 1.00 94.00 242 GLN A O 1
ATOM 1945 N N . SER A 1 243 ? 16.850 -13.010 -19.339 1.00 93.31 243 SER A N 1
ATOM 1946 C CA . SER A 1 243 ? 16.194 -14.141 -20.006 1.00 93.31 243 SER A CA 1
ATOM 1947 C C . SER A 1 243 ? 14.724 -14.265 -19.618 1.00 93.31 243 SER A C 1
ATOM 1949 O O . SER A 1 243 ? 13.887 -14.555 -20.469 1.00 93.31 243 SER A O 1
ATOM 1951 N N . VAL A 1 244 ? 14.396 -14.010 -18.351 1.00 93.12 244 VAL A N 1
ATOM 1952 C CA . VAL A 1 244 ? 13.048 -14.213 -17.822 1.00 93.12 244 VAL A CA 1
ATOM 1953 C C . VAL A 1 244 ? 12.149 -12.995 -18.025 1.00 93.12 244 VAL A C 1
ATOM 1955 O O . VAL A 1 244 ? 11.002 -13.152 -18.433 1.00 93.12 244 VAL A O 1
ATOM 1958 N N . LEU A 1 245 ? 12.632 -11.784 -17.736 1.00 93.75 245 LEU A N 1
ATOM 1959 C CA . LEU A 1 245 ? 11.799 -10.579 -17.801 1.00 93.75 245 LEU A CA 1
ATOM 1960 C C . LEU A 1 245 ? 11.874 -9.863 -19.149 1.00 93.75 245 LEU A C 1
ATOM 1962 O O . LEU A 1 245 ? 10.867 -9.308 -19.581 1.00 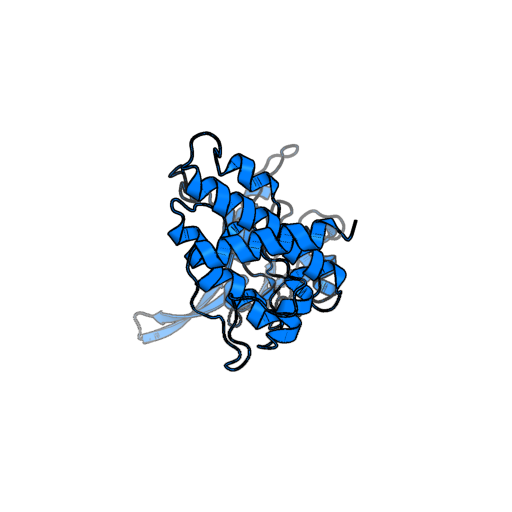93.75 245 LEU A O 1
ATOM 1966 N N . PHE A 1 246 ? 13.034 -9.882 -19.811 1.00 94.25 246 PHE A N 1
ATOM 1967 C CA . PHE A 1 246 ? 13.262 -9.192 -21.089 1.00 94.25 246 PHE A CA 1
ATOM 1968 C C . PHE A 1 246 ? 13.306 -10.140 -22.300 1.00 94.25 246 PHE A C 1
ATOM 1970 O O . PHE A 1 246 ? 13.520 -9.678 -23.432 1.00 94.25 246 PHE A O 1
ATOM 1977 N N . GLU A 1 247 ? 13.103 -11.443 -22.072 1.00 93.19 247 GLU A N 1
ATOM 1978 C CA . GLU A 1 247 ? 13.070 -12.496 -23.096 1.00 93.19 247 GLU A CA 1
ATOM 1979 C C . GLU A 1 247 ? 14.303 -12.446 -24.018 1.00 93.19 247 GLU A C 1
ATOM 1981 O O . GLU A 1 247 ? 14.213 -12.642 -25.230 1.00 93.19 247 GLU A O 1
ATOM 1986 N N . THR A 1 248 ? 15.472 -12.105 -23.465 1.00 92.44 248 THR A N 1
ATOM 1987 C CA . THR A 1 248 ? 16.711 -11.930 -24.233 1.00 92.44 248 THR A CA 1
ATOM 1988 C C . THR A 1 248 ? 17.923 -12.489 -23.497 1.00 92.44 248 THR A C 1
ATOM 1990 O O . THR A 1 248 ? 17.999 -12.458 -22.274 1.00 92.44 248 THR A O 1
ATOM 1993 N N . GLU A 1 249 ? 18.904 -12.968 -24.259 1.00 88.69 249 GLU A N 1
ATOM 1994 C CA . GLU A 1 249 ? 20.202 -13.427 -23.739 1.00 88.69 249 GLU A CA 1
ATOM 1995 C C . GLU A 1 249 ? 21.196 -12.268 -23.550 1.00 88.69 249 GLU A C 1
ATOM 1997 O O . GLU A 1 249 ? 22.229 -12.418 -22.903 1.00 88.69 249 GLU A O 1
ATOM 2002 N N . SER A 1 250 ? 20.919 -11.111 -24.157 1.00 90.62 250 SER A N 1
ATOM 2003 C CA . SER A 1 250 ? 21.766 -9.924 -24.069 1.00 90.62 250 SER A CA 1
ATOM 2004 C C . SER A 1 250 ? 20.928 -8.667 -24.258 1.00 90.62 250 SER A C 1
ATOM 2006 O O . SER A 1 250 ? 20.127 -8.582 -25.192 1.00 90.62 250 SER A O 1
ATOM 2008 N N . SER A 1 251 ? 21.119 -7.706 -23.361 1.00 92.12 251 SER A N 1
ATOM 2009 C CA . SER A 1 251 ? 20.517 -6.381 -23.408 1.00 92.12 251 SER A CA 1
ATOM 2010 C C . SER A 1 251 ? 21.581 -5.335 -23.100 1.00 92.12 251 SER A C 1
ATOM 2012 O O . SER A 1 251 ? 22.393 -5.508 -22.193 1.00 92.12 251 SER A O 1
ATOM 2014 N N . ALA A 1 252 ? 21.560 -4.227 -23.834 1.00 94.19 252 ALA A N 1
ATOM 2015 C CA . ALA A 1 252 ? 22.444 -3.088 -23.599 1.00 94.19 252 ALA A CA 1
ATOM 2016 C C . ALA A 1 252 ? 22.098 -2.296 -22.319 1.00 94.19 252 ALA A C 1
ATOM 2018 O O . ALA A 1 252 ? 22.767 -1.314 -22.007 1.00 94.19 252 ALA A O 1
ATOM 2019 N N . LEU A 1 253 ? 21.055 -2.696 -21.582 1.00 94.88 253 LEU A N 1
ATOM 2020 C CA . LEU A 1 253 ? 20.707 -2.107 -20.286 1.00 94.88 253 LEU A CA 1
ATOM 2021 C C . LEU A 1 253 ? 21.563 -2.645 -19.132 1.00 94.88 253 LEU A C 1
ATOM 2023 O O . LEU A 1 253 ? 21.534 -2.063 -18.048 1.00 94.88 253 LEU A O 1
ATOM 2027 N N . PHE A 1 254 ? 22.302 -3.739 -19.334 1.00 94.19 254 PHE A N 1
ATOM 2028 C CA . PHE A 1 254 ? 23.032 -4.416 -18.265 1.00 94.19 254 PHE A CA 1
ATOM 2029 C C . PHE A 1 254 ? 24.471 -4.753 -18.660 1.00 94.19 254 PHE A C 1
ATOM 2031 O O . PHE A 1 254 ? 24.735 -5.254 -19.753 1.00 94.19 254 PHE A O 1
ATOM 2038 N N . ASP A 1 255 ? 25.396 -4.562 -17.722 1.00 92.06 255 ASP A N 1
ATOM 2039 C CA . ASP A 1 255 ? 26.767 -5.055 -17.814 1.00 92.06 255 ASP A CA 1
ATOM 2040 C C . ASP A 1 255 ? 26.838 -6.407 -17.091 1.00 92.06 255 ASP A C 1
ATOM 2042 O O . ASP A 1 255 ? 26.925 -6.485 -15.862 1.00 92.06 255 ASP A O 1
ATOM 2046 N N . VAL A 1 256 ? 26.776 -7.495 -17.863 1.00 87.56 256 VAL A N 1
ATOM 2047 C CA . VAL A 1 256 ? 26.803 -8.873 -17.339 1.00 87.56 256 VAL A CA 1
ATOM 2048 C C . VAL A 1 256 ? 28.138 -9.198 -16.659 1.00 87.56 256 VAL A C 1
ATOM 2050 O O . VAL A 1 256 ? 28.166 -9.934 -15.673 1.00 87.56 256 VAL A O 1
ATOM 2053 N N . GLU A 1 257 ? 29.256 -8.633 -17.130 1.00 88.81 257 GLU A N 1
ATOM 2054 C CA . GLU A 1 257 ? 30.572 -8.897 -16.536 1.00 88.81 257 GLU A CA 1
ATOM 2055 C C . GLU A 1 257 ? 30.696 -8.263 -15.147 1.00 88.81 257 GLU A C 1
ATOM 2057 O O . GLU A 1 257 ? 31.269 -8.862 -14.231 1.00 88.81 257 GLU A O 1
ATOM 2062 N N . ARG A 1 258 ? 30.151 -7.053 -14.982 1.00 89.00 258 ARG A N 1
ATOM 2063 C CA . ARG A 1 258 ? 30.143 -6.329 -13.703 1.00 89.00 258 ARG A CA 1
ATOM 2064 C C . ARG A 1 258 ? 28.941 -6.638 -12.824 1.00 89.00 258 ARG A C 1
ATOM 2066 O O . ARG A 1 258 ? 28.992 -6.330 -11.635 1.00 89.00 258 ARG A O 1
ATOM 2073 N N . ARG A 1 259 ? 27.921 -7.295 -13.381 1.00 88.19 259 ARG A N 1
ATOM 2074 C CA . ARG A 1 259 ? 26.646 -7.608 -12.726 1.00 88.19 259 ARG A CA 1
ATOM 2075 C C . ARG A 1 259 ? 25.962 -6.348 -12.201 1.00 88.19 259 ARG A C 1
ATOM 2077 O O . ARG A 1 259 ? 25.553 -6.288 -11.045 1.00 88.19 259 ARG A O 1
ATOM 2084 N N . GLU A 1 260 ? 25.894 -5.332 -13.053 1.00 91.31 260 GLU A N 1
ATOM 2085 C CA . GLU A 1 260 ? 25.265 -4.050 -12.745 1.00 91.31 260 GLU A CA 1
ATOM 2086 C C . GLU A 1 260 ? 24.414 -3.558 -13.919 1.00 91.31 260 GLU A C 1
ATOM 2088 O O . GLU A 1 260 ? 24.535 -4.027 -15.052 1.00 91.31 260 GLU A O 1
ATOM 2093 N N . ILE A 1 261 ? 23.536 -2.598 -13.641 1.00 93.50 261 ILE A N 1
ATOM 2094 C CA . ILE A 1 261 ? 22.808 -1.859 -14.674 1.00 93.50 261 ILE A CA 1
ATOM 2095 C C . ILE A 1 261 ? 23.806 -0.937 -15.381 1.00 93.50 261 ILE A C 1
ATOM 2097 O O . ILE A 1 261 ? 24.509 -0.167 -14.722 1.00 93.50 261 ILE A O 1
ATOM 2101 N N . ASP A 1 262 ? 23.863 -1.003 -16.709 1.00 94.38 262 ASP A N 1
ATOM 2102 C CA . ASP A 1 262 ? 24.792 -0.198 -17.502 1.00 94.38 262 ASP A CA 1
ATOM 2103 C C . ASP A 1 262 ? 24.278 1.245 -17.663 1.00 94.38 262 ASP A C 1
ATOM 2105 O O . ASP A 1 262 ? 23.114 1.587 -17.428 1.00 94.38 262 ASP A O 1
ATOM 2109 N N . THR A 1 263 ? 25.162 2.137 -18.090 1.00 92.12 263 THR A N 1
ATOM 2110 C CA . THR A 1 263 ? 24.788 3.460 -18.569 1.00 92.12 263 THR A CA 1
ATOM 2111 C C . THR A 1 263 ? 24.221 3.368 -19.984 1.00 92.12 263 THR A C 1
ATOM 2113 O O . THR A 1 263 ? 24.905 2.959 -20.914 1.00 92.12 263 THR A O 1
ATOM 2116 N N . PHE A 1 264 ? 22.983 3.817 -20.168 1.00 95.44 264 PHE A N 1
ATOM 2117 C CA . PHE A 1 264 ? 22.306 3.819 -21.469 1.00 95.44 264 PHE A CA 1
ATOM 2118 C C . PHE A 1 264 ? 21.640 5.164 -21.741 1.00 95.44 264 PHE A C 1
ATOM 2120 O O . PHE A 1 264 ? 21.146 5.805 -20.819 1.00 95.44 264 PHE A O 1
ATOM 2127 N N . ASP A 1 265 ? 21.595 5.615 -22.988 1.00 93.69 265 ASP A N 1
ATOM 2128 C CA . ASP A 1 265 ? 20.810 6.792 -23.356 1.00 93.69 265 ASP A CA 1
ATOM 2129 C C . ASP A 1 265 ? 19.368 6.413 -23.735 1.00 93.69 265 ASP A C 1
ATOM 2131 O O . ASP A 1 265 ? 18.938 5.261 -23.614 1.00 93.69 265 ASP A O 1
ATOM 2135 N N . ARG A 1 266 ? 18.600 7.408 -24.183 1.00 94.31 266 ARG A N 1
ATOM 2136 C CA . ARG A 1 266 ? 17.219 7.213 -24.635 1.00 94.31 266 ARG A CA 1
ATOM 2137 C C . ARG A 1 266 ? 17.104 6.266 -25.834 1.00 94.31 266 ARG A C 1
ATOM 2139 O O . ARG A 1 266 ? 16.097 5.579 -25.946 1.00 94.31 266 ARG A O 1
ATOM 2146 N N . GLU A 1 267 ? 18.085 6.258 -26.743 1.00 96.31 267 GLU A N 1
ATOM 2147 C CA . GLU A 1 267 ? 18.020 5.467 -27.976 1.00 96.31 267 GLU A CA 1
ATOM 2148 C C . GLU A 1 267 ? 18.226 3.994 -27.643 1.00 96.31 267 GLU A C 1
ATOM 2150 O O . GLU A 1 267 ? 17.456 3.148 -28.100 1.00 96.31 267 GLU A O 1
ATOM 2155 N N . THR A 1 268 ? 19.194 3.711 -26.769 1.00 96.75 268 THR A N 1
ATOM 2156 C CA . THR A 1 268 ? 19.409 2.376 -26.212 1.00 96.75 268 THR A CA 1
ATOM 2157 C C . THR A 1 268 ? 18.182 1.890 -25.447 1.00 96.75 268 THR A C 1
ATOM 2159 O O . THR A 1 268 ? 17.711 0.787 -25.714 1.00 96.75 268 THR A O 1
ATOM 2162 N N . LEU A 1 269 ? 17.621 2.710 -24.545 1.00 97.44 269 LEU A N 1
ATOM 2163 C CA . LEU A 1 269 ? 16.418 2.324 -23.801 1.00 97.44 269 LEU A CA 1
ATOM 2164 C C . LEU A 1 269 ? 15.274 1.975 -24.754 1.00 97.44 269 LEU A C 1
ATOM 2166 O O . LEU A 1 269 ? 14.702 0.894 -24.668 1.00 97.44 269 LEU A O 1
ATOM 2170 N N . LEU A 1 270 ? 14.962 2.867 -25.691 1.00 96.69 270 LEU A N 1
ATOM 2171 C CA . LEU A 1 270 ? 13.851 2.677 -26.612 1.00 96.69 270 LEU A CA 1
ATOM 2172 C C . LEU A 1 270 ? 14.013 1.417 -27.473 1.00 96.69 270 LEU A C 1
ATOM 2174 O O . LEU A 1 270 ? 13.054 0.665 -27.626 1.00 96.69 270 LEU A O 1
ATOM 2178 N N . ALA A 1 271 ? 15.220 1.153 -27.981 1.00 96.62 271 ALA A N 1
ATOM 2179 C CA . ALA A 1 271 ? 15.504 -0.041 -28.775 1.00 96.62 271 ALA A CA 1
ATOM 2180 C C . ALA A 1 271 ? 15.282 -1.342 -27.983 1.00 96.62 271 ALA A C 1
ATOM 2182 O O . ALA A 1 271 ? 14.743 -2.311 -28.518 1.00 96.62 271 ALA A O 1
ATOM 2183 N N . GLU A 1 272 ? 15.664 -1.362 -26.706 1.00 96.88 272 GLU A N 1
ATOM 2184 C CA . GLU A 1 272 ? 15.499 -2.523 -25.826 1.00 96.88 272 GLU A CA 1
ATOM 2185 C C . GLU A 1 272 ? 14.023 -2.775 -25.485 1.00 96.88 272 GLU A C 1
ATOM 2187 O O . GLU A 1 272 ? 13.560 -3.918 -25.558 1.00 96.88 272 GLU A O 1
ATOM 2192 N N . LEU A 1 273 ? 13.258 -1.712 -25.204 1.00 96.94 273 LEU A N 1
ATOM 2193 C CA . LEU A 1 273 ? 11.821 -1.799 -24.921 1.00 96.94 273 LEU A CA 1
ATOM 2194 C C . LEU A 1 273 ? 11.009 -2.215 -26.163 1.00 96.94 273 LEU A C 1
ATOM 2196 O O . LEU A 1 273 ? 10.169 -3.109 -26.076 1.00 96.94 273 LEU A O 1
ATOM 2200 N N . GLU A 1 274 ? 11.276 -1.628 -27.334 1.00 94.94 274 GLU A N 1
ATOM 2201 C CA . GLU A 1 274 ? 10.637 -2.025 -28.605 1.00 94.94 274 GLU A CA 1
ATOM 2202 C C . GLU A 1 274 ? 11.037 -3.457 -29.015 1.00 94.94 274 GLU A C 1
ATOM 2204 O O . GLU A 1 274 ? 10.229 -4.229 -29.548 1.00 94.94 274 GLU A O 1
ATOM 2209 N N . GLY A 1 275 ? 12.280 -3.848 -28.722 1.00 94.56 275 GLY A N 1
ATOM 2210 C CA . GLY A 1 275 ? 12.765 -5.210 -28.907 1.00 94.56 275 GLY A CA 1
ATOM 2211 C C . GLY A 1 275 ? 11.990 -6.222 -28.062 1.00 94.56 275 GLY A C 1
ATOM 2212 O O . GLY A 1 275 ? 11.602 -7.268 -28.583 1.00 94.56 275 GLY A O 1
ATOM 2213 N N . LEU A 1 276 ? 11.721 -5.904 -26.791 1.00 94.75 276 LEU A N 1
ATOM 2214 C CA . LEU A 1 276 ? 10.920 -6.743 -25.893 1.00 94.75 276 LEU A CA 1
ATOM 2215 C C . LEU A 1 276 ? 9.501 -6.952 -26.432 1.00 94.75 276 LEU A C 1
ATOM 2217 O O . LEU A 1 276 ? 9.032 -8.084 -26.511 1.00 94.75 276 LEU A O 1
ATOM 2221 N N . GLN A 1 277 ? 8.846 -5.882 -26.884 1.00 91.94 277 GLN A N 1
ATOM 2222 C CA . GLN A 1 277 ? 7.516 -5.974 -27.497 1.00 91.94 277 GLN A CA 1
ATOM 2223 C C . GLN A 1 277 ? 7.509 -6.891 -28.715 1.00 91.94 277 GLN A C 1
ATOM 2225 O O . GLN A 1 277 ? 6.612 -7.716 -28.883 1.00 91.94 277 GLN A O 1
ATOM 2230 N N . THR A 1 278 ? 8.535 -6.758 -29.555 1.00 90.75 278 THR A N 1
ATOM 2231 C CA . THR A 1 278 ? 8.672 -7.580 -30.753 1.00 90.75 278 THR A CA 1
ATOM 2232 C C . THR A 1 278 ? 8.808 -9.052 -30.388 1.00 90.75 278 THR A C 1
ATOM 2234 O O . THR A 1 278 ? 8.152 -9.868 -31.020 1.00 90.75 278 THR A O 1
ATOM 2237 N N . ARG A 1 279 ? 9.622 -9.400 -29.383 1.00 90.12 279 ARG A N 1
ATOM 2238 C CA . ARG A 1 279 ? 9.829 -10.790 -28.939 1.00 90.12 279 ARG A CA 1
ATOM 2239 C C . ARG A 1 279 ? 8.556 -11.390 -28.346 1.00 90.12 279 ARG A C 1
ATOM 2241 O O . ARG A 1 279 ? 8.102 -12.424 -28.832 1.00 90.12 279 ARG A O 1
ATOM 2248 N N . SER A 1 280 ? 7.913 -10.665 -27.436 1.00 82.81 280 SER A N 1
ATOM 2249 C CA . SER A 1 280 ? 6.693 -11.119 -26.771 1.00 82.81 280 SER A CA 1
ATOM 2250 C C . SER A 1 280 ? 5.502 -11.287 -27.724 1.00 82.81 280 SER A C 1
ATOM 2252 O O . SER A 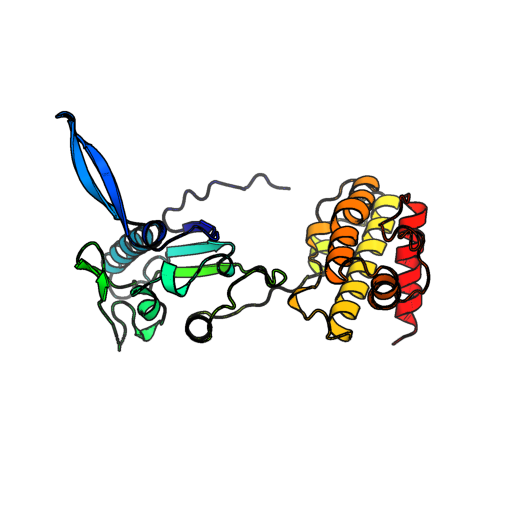1 280 ? 4.610 -12.085 -27.438 1.00 82.81 280 SER A O 1
ATOM 2254 N N . ALA A 1 281 ? 5.448 -10.557 -28.842 1.00 72.44 281 ALA A N 1
ATOM 2255 C CA . ALA A 1 281 ? 4.362 -10.680 -29.816 1.00 72.44 281 ALA A CA 1
ATOM 2256 C C . ALA A 1 281 ? 4.361 -12.022 -30.580 1.00 72.44 281 ALA A C 1
ATOM 2258 O O . ALA A 1 281 ? 3.352 -12.355 -31.201 1.00 72.44 281 ALA A O 1
ATOM 2259 N N . TYR A 1 282 ? 5.462 -12.785 -30.556 1.00 59.41 282 TYR A N 1
ATOM 2260 C CA . TYR A 1 282 ? 5.567 -14.088 -31.230 1.00 59.41 282 TYR A CA 1
ATOM 2261 C C . TYR A 1 282 ? 5.189 -15.289 -30.348 1.00 59.41 282 TYR A C 1
ATOM 2263 O O . TYR A 1 282 ? 5.109 -16.397 -30.877 1.00 59.41 282 TYR A O 1
ATOM 2271 N N . ASP A 1 283 ? 4.925 -15.078 -29.055 1.00 50.41 283 ASP A N 1
ATOM 2272 C CA . ASP A 1 283 ? 4.574 -16.135 -28.091 1.00 50.41 283 ASP A CA 1
ATOM 2273 C C . ASP A 1 283 ? 3.053 -16.283 -27.838 1.00 50.41 283 ASP A C 1
ATOM 2275 O O . ASP A 1 283 ? 2.641 -17.015 -26.934 1.00 50.41 283 ASP A O 1
ATOM 2279 N N . VAL A 1 284 ? 2.203 -15.639 -28.658 1.00 42.56 284 VAL A N 1
ATOM 2280 C CA . VAL A 1 284 ? 0.722 -15.751 -28.628 1.00 42.56 284 VAL A CA 1
ATOM 2281 C C . VAL A 1 284 ? 0.176 -16.576 -29.793 1.00 42.56 284 VAL A C 1
ATOM 2283 O O . VAL A 1 284 ? 0.544 -16.295 -30.956 1.00 42.56 284 VAL A O 1
#

Secondary structure (DSSP, 8-state):
----------TTEEEEE--TT--HHHHTEEEEEEE-TTSPEEEEEEEPHHHHHHHHHHHHHHHSPTTSPPPPEEEEEETGGGS-HHHHHGGGGGGGSGGGSTTSTT---EE-TTT--EE---TTEEEEE---SS--SS----HHHHTTS-----PPPSTHHHHH--TTTS-HHHHHHHHHHHHHHHHHHHHHHHH-SS-GGGPPPGGGGSS--SHHHHHHHIIIIIHHHHHHHTTT-HHHHHHHHSS-S--TTEETTTTEEPP--HHHHHHHHHHHHHHHTT--

Organism: NCBI:txid1230456

pLDDT: mean 89.35, std 13.07, range [28.53, 98.25]